Protein AF-0000000086060353 (afdb_homodimer)

Structure (mmCIF, N/CA/C/O backbone):
data_AF-0000000086060353-model_v1
#
loop_
_entity.id
_entity.type
_entity.pdbx_description
1 polymer 'Uncharacterized protein (DUF433 family)'
#
loop_
_atom_site.group_PDB
_atom_site.id
_atom_site.type_symbol
_atom_site.label_atom_id
_atom_site.label_alt_id
_atom_site.label_comp_id
_atom_site.label_asym_id
_atom_site.label_entity_id
_atom_site.label_seq_id
_atom_site.pdbx_PDB_ins_code
_atom_site.Cartn_x
_atom_site.Cartn_y
_atom_site.Cartn_z
_atom_site.occupancy
_atom_site.B_iso_or_equiv
_atom_site.auth_seq_id
_atom_site.auth_comp_id
_atom_site.auth_asym_id
_atom_site.auth_atom_id
_atom_site.pdbx_PDB_model_num
ATOM 1 N N . MET A 1 1 ? 15.125 -2.348 1.276 1 55.94 1 MET A N 1
ATOM 2 C CA . MET A 1 1 ? 13.781 -2.125 0.749 1 55.94 1 MET A CA 1
ATOM 3 C C . MET A 1 1 ? 13.562 -2.908 -0.542 1 55.94 1 MET A C 1
ATOM 5 O O . MET A 1 1 ? 14.406 -2.869 -1.443 1 55.94 1 MET A O 1
ATOM 9 N N . GLY A 1 2 ? 12.648 -3.93 -0.468 1 66.94 2 GLY A N 1
ATOM 10 C CA . GLY A 1 2 ? 12.664 -4.832 -1.608 1 66.94 2 GLY A CA 1
ATOM 11 C C . GLY A 1 2 ? 11.977 -4.258 -2.832 1 66.94 2 GLY A C 1
ATOM 12 O O . GLY A 1 2 ? 10.977 -3.553 -2.713 1 66.94 2 GLY A O 1
ATOM 13 N N . GLU A 1 3 ? 12.805 -4.055 -3.871 1 89.25 3 GLU A N 1
ATOM 14 C CA . GLU A 1 3 ? 12.289 -3.674 -5.184 1 89.25 3 GLU A CA 1
ATOM 15 C C . GLU A 1 3 ? 11.445 -4.793 -5.793 1 89.25 3 GLU A C 1
ATOM 17 O O . GLU A 1 3 ? 11.562 -5.949 -5.387 1 89.25 3 GLU A O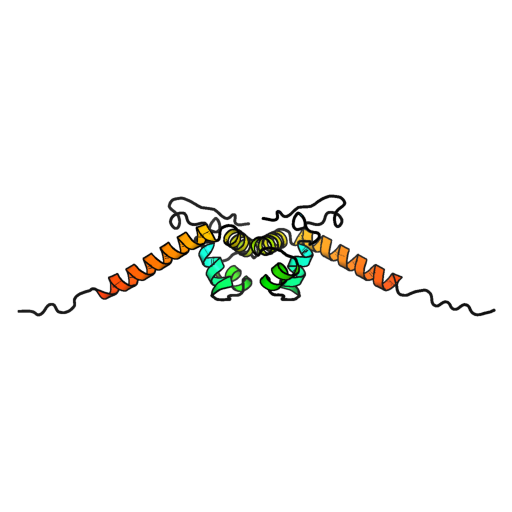 1
ATOM 22 N N . ILE A 1 4 ? 10.406 -4.387 -6.535 1 97.62 4 ILE A N 1
ATOM 23 C CA . ILE A 1 4 ? 9.664 -5.363 -7.332 1 97.62 4 ILE A CA 1
ATOM 24 C C . ILE A 1 4 ? 10.438 -5.68 -8.609 1 97.62 4 ILE A C 1
ATOM 26 O O . ILE A 1 4 ? 10.828 -4.77 -9.344 1 97.62 4 ILE A O 1
ATOM 30 N N . VAL A 1 5 ? 10.727 -6.953 -8.789 1 97.81 5 VAL A N 1
ATOM 31 C CA . VAL A 1 5 ? 11.547 -7.332 -9.93 1 97.81 5 VAL A CA 1
ATOM 32 C C . VAL A 1 5 ? 10.914 -8.523 -10.648 1 97.81 5 VAL A C 1
ATOM 34 O O . VAL A 1 5 ? 10.102 -9.25 -10.062 1 97.81 5 VAL A O 1
ATOM 37 N N . SER A 1 6 ? 11.164 -8.609 -11.883 1 97.88 6 SER A N 1
ATOM 38 C CA . SER A 1 6 ? 10.859 -9.781 -12.703 1 97.88 6 SER A CA 1
ATOM 39 C C . SER A 1 6 ? 12.133 -10.383 -13.289 1 97.88 6 SER A C 1
ATOM 41 O O . SER A 1 6 ? 12.883 -9.703 -13.992 1 97.88 6 SER A O 1
ATOM 43 N N . THR A 1 7 ? 12.406 -11.641 -12.914 1 96.75 7 THR A N 1
ATOM 44 C CA . THR A 1 7 ? 13.641 -12.289 -13.336 1 96.75 7 THR A CA 1
ATOM 45 C C . THR A 1 7 ? 13.336 -13.57 -14.109 1 96.75 7 THR A C 1
ATOM 47 O O . THR A 1 7 ? 12.633 -14.453 -13.617 1 96.75 7 THR A O 1
ATOM 50 N N . ASP A 1 8 ? 13.938 -13.641 -15.242 1 94.88 8 ASP A N 1
ATOM 51 C CA . ASP A 1 8 ? 13.758 -14.867 -16.016 1 94.88 8 ASP A CA 1
ATOM 52 C C . ASP A 1 8 ? 14.234 -16.094 -15.227 1 94.88 8 ASP A C 1
ATOM 54 O O . ASP A 1 8 ? 15.297 -16.062 -14.602 1 94.88 8 ASP A O 1
ATOM 58 N N . GLY A 1 9 ? 13.445 -17.172 -15.273 1 94.5 9 GLY A N 1
ATOM 59 C CA . GLY A 1 9 ? 13.836 -18.406 -14.625 1 94.5 9 GLY A CA 1
ATOM 60 C C . GLY A 1 9 ? 13.422 -18.484 -13.164 1 94.5 9 GLY A C 1
ATOM 61 O O . GLY A 1 9 ? 13.617 -19.5 -12.5 1 94.5 9 GLY A O 1
ATOM 62 N N . VAL A 1 10 ? 12.992 -17.359 -12.68 1 96.12 10 VAL A N 1
ATOM 63 C CA . VAL A 1 10 ? 12.516 -17.344 -11.305 1 96.12 10 VAL A CA 1
ATOM 64 C C . VAL A 1 10 ? 11 -17.125 -11.289 1 96.12 10 VAL A C 1
ATOM 66 O O . VAL A 1 10 ? 10.508 -16.078 -11.711 1 96.12 10 VAL A O 1
ATOM 69 N N . MET A 1 11 ? 10.289 -18.109 -10.82 1 95.31 11 MET A N 1
ATOM 70 C CA . MET A 1 11 ? 8.836 -18.047 -10.719 1 95.31 11 MET A CA 1
ATOM 71 C C . MET A 1 11 ? 8.203 -17.688 -12.055 1 95.31 11 MET A C 1
ATOM 73 O O . MET A 1 11 ? 7.277 -16.875 -12.109 1 95.31 11 MET A O 1
ATOM 77 N N . GLY A 1 12 ? 8.766 -18.219 -13.102 1 95 12 GLY A N 1
ATOM 78 C CA . GLY A 1 12 ? 8.219 -18.016 -14.43 1 95 12 GLY A CA 1
ATOM 79 C C . GLY A 1 12 ? 8.328 -16.578 -14.906 1 95 12 GLY A C 1
ATOM 80 O O . GLY A 1 12 ? 7.766 -16.219 -15.938 1 95 12 GLY A O 1
ATOM 81 N N . GLY A 1 13 ? 8.984 -15.68 -14.164 1 96.81 13 GLY A N 1
ATOM 82 C CA . GLY A 1 13 ? 9.172 -14.297 -14.562 1 96.81 13 GLY A CA 1
ATOM 83 C C . GLY A 1 13 ? 8.125 -13.352 -14 1 96.81 13 GLY A C 1
ATOM 84 O O . GLY A 1 13 ? 8.102 -12.172 -14.328 1 96.81 13 GLY A O 1
ATOM 85 N N . GLN A 1 14 ? 7.305 -13.906 -13.141 1 97.19 14 GLN A N 1
ATOM 86 C CA . GLN A 1 14 ? 6.254 -13.039 -12.609 1 97.19 14 GLN A CA 1
ATOM 87 C C . GLN A 1 14 ? 6.828 -12.016 -11.633 1 97.19 14 GLN A C 1
ATOM 89 O O . GLN A 1 14 ? 7.805 -12.297 -10.938 1 97.19 14 GLN A O 1
ATOM 94 N N . PRO A 1 15 ? 6.281 -10.82 -11.562 1 98.25 15 PRO A N 1
ATOM 95 C CA . PRO A 1 15 ? 6.766 -9.812 -10.609 1 98.25 15 PRO A CA 1
ATOM 96 C C . PRO A 1 15 ? 6.758 -10.312 -9.172 1 98.25 15 PRO A C 1
ATOM 98 O O . PRO A 1 15 ? 5.793 -10.953 -8.734 1 98.25 15 PRO A O 1
ATOM 101 N N . ARG A 1 16 ? 7.805 -10.047 -8.492 1 97.81 16 ARG A N 1
ATOM 102 C CA . ARG A 1 16 ? 7.992 -10.539 -7.129 1 97.81 16 ARG A CA 1
ATOM 103 C C . ARG A 1 16 ? 8.82 -9.562 -6.297 1 97.81 16 ARG A C 1
ATOM 105 O O . ARG A 1 16 ? 9.469 -8.672 -6.844 1 97.81 16 ARG A O 1
ATOM 112 N N . ILE A 1 17 ? 8.758 -9.75 -4.984 1 97.44 17 ILE A N 1
ATOM 113 C CA . ILE A 1 17 ? 9.648 -8.992 -4.109 1 97.44 17 ILE A CA 1
ATOM 114 C C . ILE A 1 17 ? 11.078 -9.508 -4.262 1 97.44 17 ILE A C 1
ATOM 116 O O . ILE A 1 17 ? 11.328 -10.711 -4.156 1 97.44 17 ILE A O 1
ATOM 120 N N . GLU A 1 18 ? 11.984 -8.625 -4.543 1 95.62 18 GLU A N 1
ATOM 121 C CA . GLU A 1 18 ? 13.375 -8.992 -4.785 1 95.62 18 GLU A CA 1
ATOM 122 C C . GLU A 1 18 ? 13.945 -9.797 -3.615 1 95.62 18 GLU A C 1
ATOM 124 O O . GLU A 1 18 ? 13.703 -9.469 -2.453 1 95.62 18 GLU A O 1
ATOM 129 N N . GLY A 1 19 ? 14.617 -10.805 -3.922 1 93.56 19 GLY A N 1
ATOM 130 C CA . GLY A 1 19 ? 15.258 -11.625 -2.904 1 93.56 19 GLY A CA 1
ATOM 131 C C . GLY A 1 19 ? 14.32 -12.648 -2.285 1 93.56 19 GLY A C 1
ATOM 132 O O . GLY A 1 19 ? 14.727 -13.43 -1.428 1 93.56 19 GLY A O 1
ATOM 133 N N . HIS A 1 20 ? 13.094 -12.641 -2.762 1 94.62 20 HIS A N 1
ATOM 134 C CA . HIS A 1 20 ? 12.07 -13.547 -2.258 1 94.62 20 HIS A CA 1
ATOM 135 C C . HIS A 1 20 ? 11.336 -14.242 -3.402 1 94.62 20 HIS A C 1
ATOM 137 O O . HIS A 1 20 ? 11.336 -13.75 -4.531 1 94.62 20 HIS A O 1
ATOM 143 N N . ARG A 1 21 ? 10.859 -15.406 -3.08 1 94.62 21 ARG A N 1
ATOM 144 C CA . ARG A 1 21 ? 9.977 -16.078 -4.023 1 94.62 21 ARG A CA 1
ATOM 145 C C . ARG A 1 21 ? 8.508 -15.836 -3.674 1 94.62 21 ARG A C 1
ATOM 147 O O . ARG A 1 21 ? 7.723 -16.781 -3.578 1 94.62 21 ARG A O 1
ATOM 154 N N . ILE A 1 22 ? 8.156 -14.57 -3.432 1 96.69 22 ILE A N 1
ATOM 155 C CA . ILE A 1 22 ? 6.793 -14.117 -3.156 1 96.69 22 ILE A CA 1
ATOM 156 C C . ILE A 1 22 ? 6.359 -13.117 -4.223 1 96.69 22 ILE A C 1
ATOM 158 O O . ILE A 1 22 ? 6.957 -12.039 -4.355 1 96.69 22 ILE A O 1
ATOM 162 N N . SER A 1 23 ? 5.363 -13.492 -4.977 1 97.94 23 SER A N 1
ATOM 163 C CA . SER A 1 23 ? 4.953 -12.664 -6.102 1 97.94 23 SER A CA 1
ATOM 164 C C . SER A 1 23 ? 4.004 -11.555 -5.656 1 97.94 23 SER A C 1
ATOM 166 O O . SER A 1 23 ? 3.338 -11.68 -4.625 1 97.94 23 SER A O 1
ATOM 168 N N . VAL A 1 24 ? 3.932 -10.57 -6.465 1 98.38 24 VAL A N 1
ATOM 169 C CA . VAL A 1 24 ? 2.988 -9.477 -6.273 1 98.38 24 VAL A CA 1
ATOM 170 C C . VAL A 1 24 ? 1.565 -10.023 -6.207 1 98.38 24 VAL A C 1
ATOM 172 O O . VAL A 1 24 ? 0.778 -9.625 -5.344 1 98.38 24 VAL A O 1
ATOM 175 N N . LEU A 1 25 ? 1.255 -10.938 -7.086 1 98.25 25 LEU A N 1
ATOM 176 C CA . LEU A 1 25 ? -0.09 -11.5 -7.148 1 98.25 25 LEU A CA 1
ATOM 177 C C . LEU A 1 25 ? -0.438 -12.219 -5.848 1 98.25 25 LEU A C 1
ATOM 179 O O . LEU A 1 25 ? -1.557 -12.094 -5.348 1 98.25 25 LEU A O 1
ATOM 183 N N . GLN A 1 26 ? 0.488 -12.969 -5.27 1 97.5 26 GLN A N 1
ATOM 184 C CA . GLN A 1 26 ? 0.248 -13.672 -4.016 1 97.5 26 GLN A CA 1
ATOM 185 C C . GLN A 1 26 ? -0.053 -12.695 -2.885 1 97.5 26 GLN A C 1
ATOM 187 O O . GLN A 1 26 ? -0.974 -12.922 -2.096 1 97.5 26 GLN A O 1
ATOM 192 N N . ILE A 1 27 ? 0.758 -11.648 -2.82 1 98.06 27 ILE A N 1
ATOM 193 C CA . ILE A 1 27 ? 0.544 -10.641 -1.786 1 98.06 27 ILE A CA 1
ATOM 194 C C . ILE A 1 27 ? -0.846 -10.031 -1.942 1 98.06 27 ILE A C 1
ATOM 196 O O . ILE A 1 27 ? -1.583 -9.891 -0.964 1 98.06 27 ILE A O 1
ATOM 200 N N . ALA A 1 28 ? -1.216 -9.656 -3.17 1 97.94 28 ALA A N 1
ATOM 201 C CA . ALA A 1 28 ? -2.523 -9.062 -3.434 1 97.94 28 ALA A CA 1
ATOM 202 C C . ALA A 1 28 ? -3.648 -10.023 -3.055 1 97.94 28 ALA A C 1
ATOM 204 O O . ALA A 1 28 ? -4.656 -9.609 -2.473 1 97.94 28 ALA A O 1
ATOM 205 N N . GLU A 1 29 ? -3.496 -11.242 -3.348 1 96.88 29 GLU A N 1
ATOM 206 C CA . GLU A 1 29 ? -4.52 -12.234 -3.047 1 96.88 29 GLU A CA 1
ATOM 207 C C . GLU A 1 29 ? -4.68 -12.422 -1.541 1 96.88 29 GLU A C 1
ATOM 209 O O . GLU A 1 29 ? -5.801 -12.477 -1.033 1 96.88 29 GLU A O 1
ATOM 214 N N . TRP A 1 30 ? -3.594 -12.508 -0.826 1 96.75 30 TRP A N 1
ATOM 215 C CA . TRP A 1 30 ? -3.654 -12.695 0.621 1 96.75 30 TRP A CA 1
ATOM 216 C C . TRP A 1 30 ? -4.312 -11.492 1.296 1 96.75 30 TRP A C 1
ATOM 218 O O . TRP A 1 30 ? -5.203 -11.656 2.131 1 96.75 30 TRP A O 1
ATOM 228 N N . VAL A 1 31 ? -3.947 -10.305 0.851 1 95.81 31 VAL A N 1
ATOM 229 C CA . VAL A 1 31 ? -4.395 -9.102 1.545 1 95.81 31 VAL A CA 1
ATOM 230 C C . VAL A 1 31 ? -5.797 -8.727 1.073 1 95.81 31 VAL A C 1
ATOM 232 O O . VAL A 1 31 ? -6.691 -8.492 1.89 1 95.81 31 VAL A O 1
ATOM 235 N N . HIS A 1 32 ? -6.074 -8.648 -0.201 1 91.69 32 HIS A N 1
ATOM 236 C CA . HIS A 1 32 ? -7.324 -8.125 -0.734 1 91.69 32 HIS A CA 1
ATOM 237 C C . HIS A 1 32 ? -8.375 -9.227 -0.853 1 91.69 32 HIS A C 1
ATOM 239 O O . HIS A 1 32 ? -9.562 -8.977 -0.621 1 91.69 32 HIS A O 1
ATOM 245 N N . GLU A 1 33 ? -8 -10.383 -1.253 1 90 33 GLU A N 1
ATOM 246 C CA . GLU A 1 33 ? -8.992 -11.43 -1.484 1 90 33 GLU A CA 1
ATOM 247 C C . GLU A 1 33 ? -9.25 -12.234 -0.215 1 90 33 GLU A C 1
ATOM 249 O O . GLU A 1 33 ? -10.398 -12.539 0.112 1 90 33 GLU A O 1
ATOM 254 N N . GLU A 1 34 ? -8.234 -12.508 0.494 1 94.06 34 GLU A N 1
ATOM 255 C CA . GLU A 1 34 ? -8.383 -13.328 1.694 1 94.06 34 GLU A CA 1
ATOM 256 C C . GLU A 1 34 ? -8.555 -12.461 2.938 1 94.06 34 GLU A C 1
ATOM 258 O O . GLU A 1 34 ? -8.906 -12.961 4.008 1 94.06 34 GLU A O 1
ATOM 263 N N . GLY A 1 35 ? -8.281 -11.227 2.83 1 93 35 GLY A N 1
ATOM 264 C CA . GLY A 1 35 ? -8.5 -10.297 3.928 1 93 35 GLY A CA 1
ATOM 265 C C . GLY A 1 35 ? -7.457 -10.406 5.023 1 93 35 GLY A C 1
ATOM 266 O O . GLY A 1 35 ? -7.719 -10.039 6.172 1 93 35 GLY A O 1
ATOM 267 N N . MET A 1 36 ? -6.363 -10.93 4.734 1 95.19 36 MET A N 1
ATOM 268 C CA . MET A 1 36 ? -5.297 -11.016 5.727 1 95.19 36 MET A CA 1
ATOM 269 C C . MET A 1 36 ? -4.758 -9.625 6.07 1 95.19 36 MET A C 1
ATOM 271 O O . MET A 1 36 ? -4.66 -8.766 5.195 1 95.19 36 MET A O 1
ATOM 275 N N . ASP A 1 37 ? -4.352 -9.547 7.281 1 94.25 37 ASP A N 1
ATOM 276 C CA . ASP A 1 37 ? -3.713 -8.312 7.734 1 94.25 37 ASP A CA 1
ATOM 277 C C . ASP A 1 37 ? -2.324 -8.156 7.117 1 94.25 37 ASP A C 1
ATOM 279 O O . ASP A 1 37 ? -1.492 -9.062 7.215 1 94.25 37 ASP A O 1
ATOM 283 N N . PRO A 1 38 ? -2.104 -6.992 6.539 1 95.81 38 PRO A N 1
ATOM 284 C CA . PRO A 1 38 ? -0.781 -6.773 5.949 1 95.81 38 PRO A CA 1
ATOM 285 C C . PRO A 1 38 ? 0.356 -7.023 6.938 1 95.81 38 PRO A C 1
ATOM 287 O O . PRO A 1 38 ? 1.398 -7.562 6.562 1 95.81 38 PRO A O 1
ATOM 290 N N . GLU A 1 39 ? 0.146 -6.656 8.172 1 95.38 39 GLU A N 1
ATOM 291 C CA . GLU A 1 39 ? 1.177 -6.859 9.18 1 95.38 39 GLU A CA 1
ATOM 292 C C . GLU A 1 39 ? 1.452 -8.344 9.398 1 95.38 39 GLU A C 1
ATOM 294 O O . GLU A 1 39 ? 2.6 -8.742 9.602 1 95.38 39 GLU A O 1
ATOM 299 N N . THR A 1 40 ? 0.407 -9.109 9.328 1 96.62 40 THR A N 1
ATOM 300 C CA . THR A 1 40 ? 0.54 -10.555 9.484 1 96.62 40 THR A CA 1
ATOM 301 C C . THR A 1 40 ? 1.31 -11.156 8.312 1 96.62 40 THR A C 1
ATOM 303 O O . THR A 1 40 ? 2.207 -11.977 8.508 1 96.62 40 THR A O 1
ATOM 306 N N . VAL A 1 41 ? 0.983 -10.719 7.105 1 96.75 41 VAL A N 1
ATOM 307 C CA . VAL A 1 41 ? 1.656 -11.195 5.902 1 96.75 41 VAL A CA 1
ATOM 308 C C . VAL A 1 41 ? 3.137 -10.836 5.957 1 96.75 41 VAL A C 1
ATOM 310 O O . VAL A 1 41 ? 4 -11.672 5.688 1 96.75 41 VAL A O 1
ATOM 313 N N . ALA A 1 42 ? 3.436 -9.633 6.352 1 96.69 42 ALA A N 1
ATOM 314 C CA . ALA A 1 42 ? 4.812 -9.148 6.434 1 96.69 42 ALA A CA 1
ATOM 315 C C . ALA A 1 42 ? 5.629 -10 7.402 1 96.69 42 ALA A C 1
ATOM 317 O O . ALA A 1 42 ? 6.754 -10.406 7.09 1 96.69 42 ALA A O 1
ATOM 318 N N . ALA A 1 43 ? 4.992 -10.289 8.547 1 96.62 43 ALA A N 1
ATOM 319 C CA . ALA A 1 43 ? 5.684 -11.047 9.586 1 96.62 43 ALA A CA 1
ATOM 320 C C . ALA A 1 43 ? 5.914 -12.492 9.148 1 96.62 43 ALA A C 1
ATOM 322 O O . ALA A 1 43 ? 6.988 -13.047 9.375 1 96.62 43 ALA A O 1
ATOM 323 N N . GLU A 1 44 ? 4.957 -13.086 8.531 1 95.62 44 GLU A N 1
ATOM 324 C CA . GLU A 1 44 ? 5.012 -14.492 8.133 1 95.62 44 GLU A CA 1
ATOM 325 C C . GLU A 1 44 ? 6.121 -14.734 7.113 1 95.62 44 GLU A C 1
ATOM 327 O O . GLU A 1 44 ? 6.777 -15.781 7.141 1 95.62 44 GLU A O 1
ATOM 332 N N . PHE A 1 45 ? 6.363 -13.734 6.254 1 94.56 45 PHE A N 1
ATOM 333 C CA . PHE A 1 45 ? 7.281 -13.977 5.148 1 94.56 45 PHE A CA 1
ATOM 334 C C . PHE A 1 45 ? 8.547 -13.141 5.301 1 94.56 45 PHE A C 1
ATOM 336 O O . PHE A 1 45 ? 9.328 -13 4.355 1 94.56 45 PHE A O 1
ATOM 343 N N . ASP A 1 46 ? 8.734 -12.562 6.527 1 94.62 46 ASP A N 1
ATOM 344 C CA . ASP A 1 46 ? 9.922 -11.773 6.848 1 94.62 46 ASP A CA 1
ATOM 345 C C . ASP A 1 46 ? 10.086 -10.609 5.879 1 94.62 46 ASP A C 1
ATOM 347 O O . ASP A 1 46 ? 11.148 -10.438 5.281 1 94.62 46 ASP A O 1
ATOM 351 N N . LEU A 1 47 ? 8.961 -9.891 5.684 1 95.94 47 LEU A N 1
ATOM 352 C CA . LEU A 1 47 ? 8.922 -8.68 4.875 1 95.94 47 LEU A CA 1
ATOM 353 C C . LEU A 1 47 ? 8.672 -7.449 5.746 1 95.94 47 LEU A C 1
ATOM 355 O O . LEU A 1 47 ? 8.211 -7.574 6.879 1 95.94 47 LEU A O 1
ATOM 359 N N . ASP A 1 48 ? 9.008 -6.344 5.184 1 95.06 48 ASP A N 1
ATOM 360 C CA . ASP A 1 48 ? 8.602 -5.125 5.879 1 95.06 48 ASP A CA 1
ATOM 361 C C . ASP A 1 48 ? 7.336 -4.535 5.262 1 95.06 48 ASP A C 1
ATOM 363 O O . ASP A 1 48 ? 6.887 -4.984 4.207 1 95.06 48 ASP A O 1
ATOM 367 N N . MET A 1 49 ? 6.742 -3.621 5.988 1 96.62 49 MET A N 1
ATOM 368 C CA . MET A 1 49 ? 5.469 -3.047 5.559 1 96.62 49 MET A CA 1
ATOM 369 C C . MET A 1 49 ? 5.633 -2.273 4.254 1 96.62 49 MET A C 1
ATOM 371 O O . MET A 1 49 ? 4.723 -2.244 3.426 1 96.62 49 MET A O 1
ATOM 375 N N . ALA A 1 50 ? 6.785 -1.648 4.047 1 97.38 50 ALA A N 1
ATOM 376 C CA . ALA A 1 50 ? 7.043 -0.982 2.771 1 97.38 50 ALA A CA 1
ATOM 377 C C . ALA A 1 50 ? 6.98 -1.973 1.613 1 97.38 50 ALA A C 1
ATOM 379 O O . ALA A 1 50 ? 6.449 -1.657 0.547 1 97.38 50 ALA A O 1
ATOM 380 N N . ASP A 1 51 ? 7.484 -3.152 1.838 1 97.25 51 ASP A N 1
ATOM 381 C CA . ASP A 1 51 ? 7.449 -4.199 0.823 1 97.25 51 ASP A CA 1
ATOM 382 C C . ASP A 1 51 ? 6.012 -4.562 0.453 1 97.25 51 ASP A C 1
ATOM 384 O O . ASP A 1 51 ? 5.68 -4.68 -0.729 1 97.25 51 ASP A O 1
ATOM 388 N N . ILE A 1 52 ? 5.219 -4.719 1.462 1 97.69 52 ILE A N 1
ATOM 389 C CA . ILE A 1 52 ? 3.828 -5.109 1.256 1 97.69 52 ILE A CA 1
ATOM 390 C C . ILE A 1 52 ? 3.107 -4.039 0.438 1 97.69 52 ILE A C 1
ATOM 392 O O . ILE A 1 52 ? 2.473 -4.344 -0.573 1 97.69 52 ILE A O 1
ATOM 396 N N . HIS A 1 53 ? 3.277 -2.883 0.84 1 97.38 53 HIS A N 1
ATOM 397 C CA . HIS A 1 53 ? 2.545 -1.81 0.179 1 97.38 53 HIS A CA 1
ATOM 398 C C . HIS A 1 53 ? 3.107 -1.533 -1.211 1 97.38 53 HIS A C 1
ATOM 400 O O . HIS A 1 53 ? 2.363 -1.17 -2.125 1 97.38 53 HIS A O 1
ATOM 406 N N . ARG A 1 54 ? 4.375 -1.688 -1.346 1 97.81 54 ARG A N 1
ATOM 407 C CA . ARG A 1 54 ? 4.961 -1.588 -2.678 1 97.81 54 ARG A CA 1
ATOM 408 C C . ARG A 1 54 ? 4.363 -2.627 -3.621 1 97.81 54 ARG A C 1
ATOM 410 O O . ARG A 1 54 ? 4.062 -2.322 -4.777 1 97.81 54 ARG A O 1
ATOM 417 N N . ALA A 1 55 ? 4.242 -3.783 -3.113 1 98.19 55 ALA A N 1
ATOM 418 C CA . ALA A 1 55 ? 3.639 -4.844 -3.918 1 98.19 55 ALA A CA 1
ATOM 419 C C . ALA A 1 55 ? 2.195 -4.508 -4.277 1 98.19 55 ALA A C 1
ATOM 421 O O . ALA A 1 55 ? 1.774 -4.688 -5.422 1 98.19 55 ALA A O 1
ATOM 422 N N . LEU A 1 56 ? 1.479 -4.027 -3.338 1 97.56 56 LEU A N 1
ATOM 423 C CA . LEU A 1 56 ? 0.077 -3.701 -3.574 1 97.56 56 LEU A CA 1
ATOM 424 C C . LEU A 1 56 ? -0.051 -2.527 -4.543 1 97.56 56 LEU A C 1
ATOM 426 O O . LEU A 1 56 ? -0.947 -2.512 -5.387 1 97.56 56 LEU A O 1
ATOM 430 N N . ALA A 1 57 ? 0.834 -1.557 -4.383 1 97.44 57 ALA A N 1
ATOM 431 C CA . ALA A 1 57 ? 0.836 -0.46 -5.348 1 97.44 57 ALA A CA 1
ATOM 432 C C . ALA A 1 57 ? 1.083 -0.976 -6.762 1 97.44 57 ALA A C 1
ATOM 434 O O . ALA A 1 57 ? 0.381 -0.593 -7.699 1 97.44 57 ALA A O 1
ATOM 435 N N . TYR A 1 58 ? 2.029 -1.793 -6.91 1 97.81 58 TYR A N 1
ATOM 436 C CA . TYR A 1 58 ? 2.342 -2.395 -8.203 1 97.81 58 TYR A CA 1
ATOM 437 C C . TYR A 1 58 ? 1.146 -3.162 -8.75 1 97.81 58 TYR A C 1
ATOM 439 O O . TYR A 1 58 ? 0.828 -3.062 -9.938 1 97.81 58 TYR A O 1
ATOM 447 N N . TYR A 1 59 ? 0.547 -3.949 -7.906 1 98.12 59 TYR A N 1
ATOM 448 C CA . TYR A 1 59 ? -0.623 -4.723 -8.305 1 98.12 59 TYR A CA 1
ATOM 449 C C . TYR A 1 59 ? -1.684 -3.824 -8.93 1 98.12 59 TYR A C 1
ATOM 451 O O . TYR A 1 59 ? -2.141 -4.078 -10.047 1 98.12 59 TYR A O 1
ATOM 459 N N . TYR A 1 60 ? -1.996 -2.779 -8.234 1 96.88 60 TYR A N 1
ATOM 460 C CA . TYR A 1 60 ? -3.084 -1.918 -8.688 1 96.88 60 TYR A CA 1
ATOM 461 C C . TYR A 1 60 ? -2.674 -1.118 -9.914 1 96.88 60 TYR A C 1
ATOM 463 O O . TYR A 1 60 ? -3.523 -0.697 -10.703 1 96.88 60 TYR A O 1
ATOM 471 N N . GLU A 1 61 ? -1.358 -0.944 -10.094 1 96.31 61 GLU A N 1
ATOM 472 C CA . GLU A 1 61 ? -0.868 -0.275 -11.297 1 96.31 61 GLU A CA 1
ATOM 473 C C . GLU A 1 61 ? -0.896 -1.213 -12.5 1 96.31 61 GLU A C 1
ATOM 475 O O . GLU A 1 61 ? -0.918 -0.76 -13.641 1 96.31 61 GLU A O 1
ATOM 480 N N . HIS A 1 62 ? -0.874 -2.49 -12.273 1 97.56 62 HIS A N 1
ATOM 481 C CA . HIS A 1 62 ? -0.733 -3.477 -13.336 1 97.56 62 HIS A CA 1
ATOM 482 C C . HIS A 1 62 ? -1.829 -4.535 -13.258 1 97.56 62 HIS A C 1
ATOM 484 O O . HIS A 1 62 ? -1.562 -5.727 -13.422 1 97.56 62 HIS A O 1
ATOM 490 N N . ILE A 1 63 ? -3.008 -4.148 -13.031 1 97.06 63 ILE A N 1
ATOM 491 C CA . ILE A 1 63 ? -4.125 -5.051 -12.773 1 97.06 63 ILE A CA 1
ATOM 492 C C . ILE A 1 63 ? -4.293 -6.012 -13.953 1 97.06 63 ILE A C 1
ATOM 494 O O . ILE A 1 63 ? -4.434 -7.223 -13.758 1 97.06 63 ILE A O 1
ATOM 498 N N . GLU A 1 64 ? -4.199 -5.484 -15.172 1 97.44 64 GLU A N 1
ATOM 499 C CA . GLU A 1 64 ? -4.39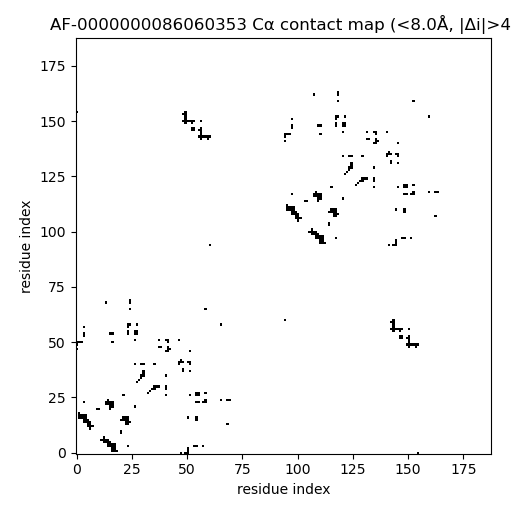8 -6.32 -16.344 1 97.44 64 GLU A CA 1
ATOM 500 C C . GLU A 1 64 ? -3.312 -7.387 -16.469 1 97.44 64 GLU A C 1
ATOM 502 O O . GLU A 1 64 ? -3.602 -8.547 -16.75 1 97.44 64 GLU A O 1
ATOM 507 N N . SER A 1 65 ? -2.082 -6.938 -16.266 1 97.31 65 SER A N 1
ATOM 508 C CA . SER A 1 65 ? -0.97 -7.883 -16.297 1 97.31 65 SER A CA 1
ATOM 509 C C . SER A 1 65 ? -1.095 -8.93 -15.195 1 97.31 65 SER A C 1
ATOM 511 O O . SER A 1 65 ? -0.751 -10.094 -15.398 1 97.31 65 SER A O 1
ATOM 513 N N . MET A 1 66 ? -1.643 -8.586 -14.055 1 97.69 66 MET A N 1
ATOM 514 C CA . MET A 1 66 ? -1.811 -9.508 -12.945 1 97.69 66 MET A CA 1
ATOM 515 C C . MET A 1 66 ? -2.898 -10.539 -13.242 1 97.69 66 MET A C 1
ATOM 517 O O . MET A 1 66 ? -2.807 -11.688 -12.82 1 97.69 66 MET A O 1
ATOM 521 N N . ASP A 1 67 ? -3.863 -10.094 -13.977 1 97.31 67 ASP A N 1
ATOM 522 C CA . ASP A 1 67 ? -4.938 -11 -14.367 1 97.31 67 ASP A CA 1
ATOM 523 C C . ASP A 1 67 ? -4.406 -12.141 -15.242 1 97.31 67 ASP A C 1
ATOM 525 O O . ASP A 1 67 ? -4.883 -13.273 -15.148 1 97.31 67 ASP A O 1
ATOM 529 N N . VAL A 1 68 ? -3.457 -11.797 -16.062 1 97.5 68 VAL A N 1
ATOM 530 C CA . VAL A 1 68 ? -2.824 -12.797 -16.922 1 97.5 68 VAL A CA 1
ATOM 531 C C . VAL A 1 68 ? -2.145 -13.859 -16.062 1 97.5 68 VAL A C 1
ATOM 533 O O . VAL A 1 68 ? -2.309 -15.062 -16.297 1 97.5 68 VAL A O 1
ATOM 536 N N . TRP A 1 69 ? -1.481 -13.398 -15.039 1 97 69 TRP A N 1
ATOM 537 C CA . TRP A 1 69 ? -0.786 -14.312 -14.141 1 97 69 TRP A CA 1
ATOM 538 C C . TRP A 1 69 ? -1.779 -15.141 -13.328 1 97 69 TRP A C 1
ATOM 540 O O . TRP A 1 69 ? -1.541 -16.312 -13.055 1 97 69 TRP A O 1
ATOM 550 N N . ARG A 1 70 ? -2.764 -14.516 -12.969 1 96.62 70 ARG A N 1
ATOM 551 C CA . ARG A 1 70 ? -3.805 -15.219 -12.234 1 96.62 70 ARG A CA 1
ATOM 552 C C . ARG A 1 70 ? -4.375 -16.375 -13.055 1 96.62 70 ARG A C 1
ATOM 554 O O . ARG A 1 70 ? -4.566 -17.469 -12.539 1 96.62 70 ARG A O 1
ATOM 561 N N . ASP A 1 71 ? -4.676 -16.047 -14.297 1 96.81 71 ASP A N 1
ATOM 562 C CA . ASP A 1 71 ? -5.227 -17.047 -15.203 1 96.81 71 ASP A CA 1
ATOM 563 C C . ASP A 1 71 ? -4.27 -18.219 -15.367 1 96.81 71 ASP A C 1
ATOM 565 O O . ASP A 1 71 ? -4.699 -19.375 -15.414 1 96.81 71 ASP A O 1
ATOM 569 N N . ARG A 1 72 ? -3.035 -17.891 -15.508 1 94.62 72 ARG A N 1
ATOM 570 C CA . ARG A 1 72 ? -2.021 -18.922 -15.641 1 94.62 72 ARG A CA 1
ATOM 571 C C . ARG A 1 72 ? -2 -19.828 -14.414 1 94.62 72 ARG A C 1
ATOM 573 O O . ARG A 1 72 ? -1.906 -21.047 -14.539 1 94.62 72 ARG A O 1
ATOM 580 N N . ARG A 1 73 ? -2.121 -19.25 -13.336 1 91.62 73 ARG A N 1
ATOM 581 C CA . ARG A 1 73 ? -2.117 -20.016 -12.094 1 91.62 73 ARG A CA 1
ATOM 582 C C . ARG A 1 73 ? -3.348 -20.906 -12 1 91.62 73 ARG A C 1
ATOM 584 O O . ARG A 1 73 ? -3.24 -22.078 -11.633 1 91.62 73 ARG A O 1
ATOM 591 N N . GLU A 1 74 ? -4.465 -20.312 -12.367 1 94 74 GLU A N 1
ATOM 592 C CA . GLU A 1 74 ? -5.711 -21.062 -12.289 1 94 74 GLU A CA 1
ATOM 593 C C . GLU A 1 74 ? -5.695 -22.25 -13.258 1 94 74 GLU A C 1
ATOM 595 O O . GLU A 1 74 ? -6.16 -23.344 -12.922 1 94 74 GLU A O 1
ATOM 600 N N . ARG A 1 75 ? -5.148 -22.047 -14.406 1 93.5 75 ARG A N 1
ATOM 601 C CA . ARG A 1 75 ? -5.039 -23.109 -15.398 1 93.5 75 ARG A CA 1
ATOM 602 C C . ARG A 1 75 ? -4.133 -24.234 -14.898 1 93.5 75 ARG A C 1
ATOM 604 O O . ARG A 1 75 ? -4.469 -25.406 -15.031 1 93.5 75 ARG A O 1
ATOM 611 N N . ARG A 1 76 ? -3.092 -23.844 -14.289 1 90.38 76 ARG A N 1
ATOM 612 C CA . ARG A 1 76 ? -2.154 -24.844 -13.766 1 90.38 76 ARG A CA 1
ATOM 613 C C . ARG A 1 76 ? -2.791 -25.656 -12.641 1 90.38 76 ARG A C 1
ATOM 615 O O . ARG A 1 76 ? -2.568 -26.859 -12.539 1 90.38 76 ARG A O 1
ATOM 622 N N . LEU A 1 77 ? -3.574 -24.953 -11.852 1 89.88 77 LEU A N 1
ATOM 623 C CA . LEU A 1 77 ? -4.234 -25.609 -10.734 1 89.88 77 LEU A CA 1
ATOM 624 C C . LEU A 1 77 ? -5.309 -26.562 -11.227 1 89.88 77 LEU A C 1
ATOM 626 O O . LEU A 1 77 ? -5.48 -27.656 -10.656 1 89.88 77 LEU A O 1
ATOM 630 N N . ARG A 1 78 ? -5.906 -26.281 -12.336 1 91.06 78 ARG A N 1
ATOM 631 C CA . ARG A 1 78 ? -6.941 -27.125 -12.922 1 91.06 78 ARG A CA 1
ATOM 632 C C . ARG A 1 78 ? -6.332 -28.359 -13.57 1 91.06 78 ARG A C 1
ATOM 634 O O . ARG A 1 78 ? -6.859 -29.469 -13.422 1 91.06 78 ARG A O 1
ATOM 641 N N . GLU A 1 79 ? -5.305 -28.188 -14.18 1 91.19 79 GLU A N 1
ATOM 642 C CA . GLU A 1 79 ? -4.609 -29.281 -14.836 1 91.19 79 GLU A CA 1
ATOM 643 C C . GLU A 1 79 ? -4.043 -30.266 -13.812 1 91.19 79 GLU A C 1
ATOM 645 O O . GLU A 1 79 ? -4.027 -31.484 -14.047 1 91.19 79 GLU A O 1
ATOM 650 N N . SER A 1 80 ? -3.584 -29.734 -12.742 1 87.44 80 SER A N 1
ATOM 651 C CA . SER A 1 80 ? -3.039 -30.594 -11.695 1 87.44 80 SER A CA 1
ATOM 652 C C . SER A 1 80 ? -4.133 -31.438 -11.039 1 87.44 80 SER A C 1
ATOM 654 O O . SER A 1 80 ? -3.896 -32.562 -10.641 1 87.44 80 SER A O 1
ATOM 656 N N . ARG A 1 81 ? -5.32 -30.984 -10.906 1 84.88 81 ARG A N 1
ATOM 657 C CA . ARG A 1 81 ? -6.469 -31.672 -10.328 1 84.88 81 ARG A CA 1
ATOM 658 C C . ARG A 1 81 ? -6.984 -32.75 -11.266 1 84.88 81 ARG A C 1
ATOM 660 O O . ARG A 1 81 ? -7.402 -33.844 -10.82 1 84.88 81 ARG A O 1
ATOM 667 N N . GLU A 1 82 ? -6.859 -32.438 -12.508 1 84.12 82 GLU A N 1
ATOM 668 C CA . GLU A 1 82 ? -7.316 -33.375 -13.508 1 84.12 82 GLU A CA 1
ATOM 669 C C . GLU A 1 82 ? -6.285 -34.469 -13.734 1 84.12 82 GLU A C 1
ATOM 671 O O . GLU A 1 82 ? -6.645 -35.625 -14.062 1 84.12 82 GLU A O 1
ATOM 676 N N . GLY A 1 83 ? -5.066 -34.031 -13.633 1 70 83 GLY A N 1
ATOM 677 C CA . GLY A 1 83 ? -4.031 -35.031 -13.766 1 70 83 GLY A CA 1
ATOM 678 C C . GLY A 1 83 ? -3.965 -35.969 -12.586 1 70 83 GLY A C 1
ATOM 679 O O . GLY A 1 83 ? -3.557 -37.125 -12.727 1 70 83 GLY A O 1
ATOM 680 N N . HIS A 1 84 ? -4.234 -35.5 -11.328 1 63.84 84 HIS A N 1
ATOM 681 C CA . HIS A 1 84 ? -4.25 -36.375 -10.164 1 6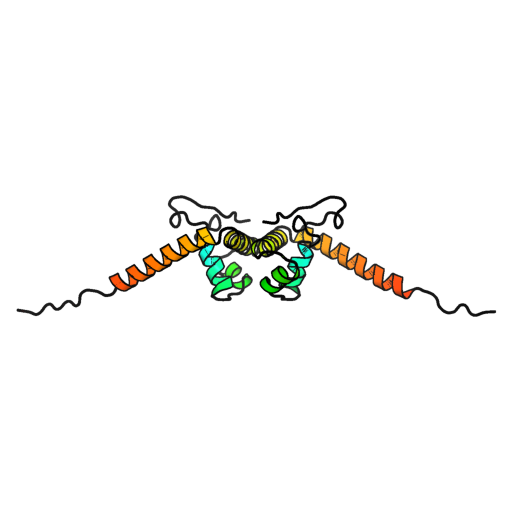3.84 84 HIS A CA 1
ATOM 682 C C . HIS A 1 84 ? -5.48 -37.281 -10.172 1 63.84 84 HIS A C 1
ATOM 684 O O . HIS A 1 84 ? -5.578 -38.188 -9.367 1 63.84 84 HIS A O 1
ATOM 690 N N . HIS A 1 85 ? -6.465 -37 -10.922 1 56.31 85 HIS A N 1
ATOM 691 C CA . HIS A 1 85 ? -7.5 -38.031 -11.117 1 56.31 85 HIS A CA 1
ATOM 692 C C . HIS A 1 85 ? -6.957 -39.219 -11.898 1 56.31 85 HIS A C 1
ATOM 694 O O . HIS A 1 85 ? -6.668 -39.094 -13.094 1 56.31 85 HIS A O 1
ATOM 700 N N . HIS A 1 86 ? -6.012 -39.938 -11.359 1 49.41 86 HIS A N 1
ATOM 701 C CA . HIS A 1 86 ? -5.414 -41.219 -11.766 1 49.41 86 HIS A CA 1
ATOM 702 C C . HIS A 1 86 ? -6.453 -42.156 -12.398 1 49.41 86 HIS A C 1
ATOM 704 O O . HIS A 1 86 ? -7.594 -42.219 -11.93 1 49.41 86 HIS A O 1
ATOM 710 N N . PRO A 1 87 ? -5.98 -42.906 -13.5 1 51.56 87 PRO A N 1
ATOM 711 C CA . PRO A 1 87 ? -6.449 -44.062 -14.273 1 51.56 87 PRO A CA 1
ATOM 712 C C . PRO A 1 87 ? -6.957 -45.188 -13.383 1 51.56 87 PRO A C 1
ATOM 714 O O . PRO A 1 87 ? -6.34 -45.5 -12.359 1 51.56 87 PRO A O 1
ATOM 717 N N . ASP A 1 88 ? -8.125 -45.281 -13.055 1 48.12 88 ASP A N 1
ATOM 718 C CA . ASP A 1 88 ? -8.68 -46.531 -12.508 1 48.12 88 ASP A CA 1
ATOM 719 C C . ASP A 1 88 ? -8.031 -47.75 -13.148 1 48.12 88 ASP A C 1
ATOM 721 O O . ASP A 1 88 ? -7.906 -47.812 -14.375 1 48.12 88 ASP A O 1
ATOM 725 N N . SER A 1 89 ? -6.953 -48.25 -12.617 1 47.81 89 SER A N 1
ATOM 726 C CA . SER A 1 89 ? -6.41 -49.594 -12.812 1 47.81 89 SER A CA 1
ATOM 727 C C . SER A 1 89 ? -7.527 -50.625 -13.016 1 47.81 89 SER A C 1
ATOM 729 O O . SER A 1 89 ? -8.188 -51.031 -12.055 1 47.81 89 SER A O 1
ATOM 731 N N . VAL A 1 90 ? -8.477 -50.344 -13.859 1 46.81 90 VAL A N 1
ATOM 732 C CA . VAL A 1 90 ? -9.352 -51.469 -14.156 1 46.81 90 VAL A CA 1
ATOM 733 C C . VAL A 1 90 ? -8.516 -52.625 -14.703 1 46.81 90 VAL A C 1
ATOM 735 O O . VAL A 1 90 ? -8 -52.531 -15.82 1 46.81 90 VAL A O 1
ATOM 738 N N . SER A 1 91 ? -7.344 -53.062 -14.156 1 43.56 91 SER A N 1
ATOM 739 C CA . SER A 1 91 ? -6.852 -54.375 -14.57 1 43.56 91 SER A CA 1
ATOM 740 C C . SER A 1 91 ? -7.957 -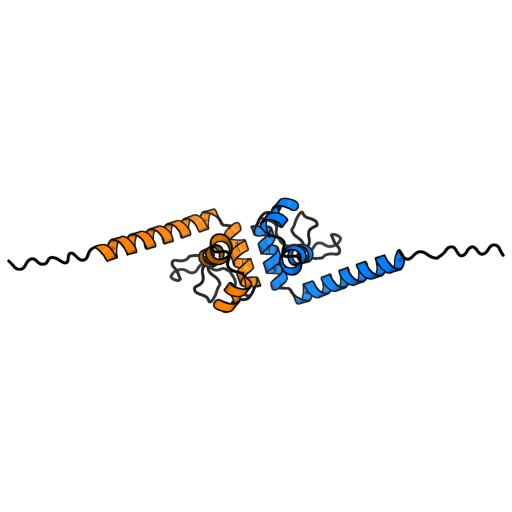55.406 -14.523 1 43.56 91 SER A C 1
ATOM 742 O O . SER A 1 91 ? -8.398 -55.812 -13.438 1 43.56 91 SER A O 1
ATOM 744 N N . GLU A 1 92 ? -9 -55.312 -15.273 1 41.78 92 GLU A N 1
ATOM 745 C CA . GLU A 1 92 ? -9.812 -56.5 -15.43 1 41.78 92 GLU A CA 1
ATOM 746 C C . GLU A 1 92 ? -8.977 -57.688 -15.922 1 41.78 92 GLU A C 1
ATOM 748 O O . GLU A 1 92 ? -8.266 -57.562 -16.922 1 41.78 92 GLU A O 1
ATOM 753 N N . HIS A 1 93 ? -8.367 -58.5 -15.047 1 47.41 93 HIS A N 1
ATOM 754 C CA . HIS A 1 93 ? -7.945 -59.875 -15.328 1 47.41 93 HIS A CA 1
ATOM 755 C C . HIS A 1 93 ? -8.875 -60.531 -16.344 1 47.41 93 HIS A C 1
ATOM 757 O O . HIS A 1 93 ? -10.07 -60.688 -16.094 1 47.41 93 HIS A O 1
ATOM 763 N N . ALA A 1 94 ? -8.711 -60.125 -17.594 1 35.53 94 ALA A N 1
ATOM 764 C CA . ALA A 1 94 ? -9.242 -61.031 -18.594 1 35.53 94 ALA A CA 1
ATOM 765 C C . ALA A 1 94 ? -8.484 -62.344 -18.594 1 35.53 94 ALA A C 1
ATOM 767 O O . ALA A 1 94 ? -7.273 -62.375 -18.344 1 35.53 94 ALA A O 1
ATOM 768 N N . MET B 1 1 ? -1.336 7.957 -12.672 1 56.75 1 MET B N 1
ATOM 769 C CA . MET B 1 1 ? -0.799 7.355 -11.453 1 56.75 1 MET B CA 1
ATOM 770 C C . MET B 1 1 ? 0.01 8.375 -10.656 1 56.75 1 MET B C 1
ATOM 772 O O . MET B 1 1 ? 0.864 9.07 -11.211 1 56.75 1 MET B O 1
ATOM 776 N N . GLY B 1 2 ? -0.536 8.734 -9.445 1 68.06 2 GLY B N 1
ATOM 777 C CA . GLY B 1 2 ? 0.079 9.898 -8.828 1 68.06 2 GLY B CA 1
ATOM 778 C C . GLY B 1 2 ? 1.396 9.586 -8.148 1 68.06 2 GLY B C 1
ATOM 779 O O . GLY B 1 2 ? 1.552 8.523 -7.539 1 68.06 2 GLY B O 1
ATOM 780 N N . GLU B 1 3 ? 2.455 10.188 -8.695 1 89.5 3 GLU B N 1
ATOM 781 C CA . GLU B 1 3 ? 3.77 10.141 -8.062 1 89.5 3 GLU B CA 1
ATOM 782 C C . GLU B 1 3 ? 3.762 10.883 -6.72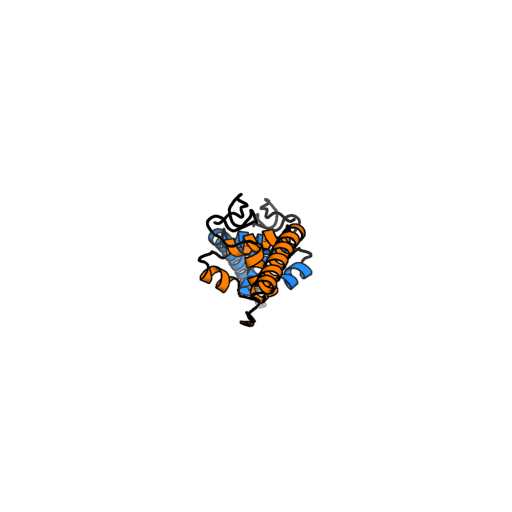7 1 89.5 3 GLU B C 1
ATOM 784 O O . GLU B 1 3 ? 2.877 11.703 -6.469 1 89.5 3 GLU B O 1
ATOM 789 N N . ILE B 1 4 ? 4.566 10.359 -5.781 1 97.62 4 ILE B N 1
ATOM 790 C CA . ILE B 1 4 ? 4.793 11.102 -4.547 1 97.62 4 ILE B CA 1
ATOM 791 C C . ILE B 1 4 ? 5.82 12.203 -4.793 1 97.62 4 ILE B C 1
ATOM 793 O O . ILE B 1 4 ? 6.91 11.945 -5.305 1 97.62 4 ILE B O 1
ATOM 797 N N . VAL B 1 5 ? 5.406 13.43 -4.496 1 97.81 5 VAL B N 1
ATOM 798 C CA . VAL B 1 5 ? 6.293 14.555 -4.789 1 97.81 5 VAL B CA 1
ATOM 799 C C . VAL B 1 5 ? 6.344 15.492 -3.588 1 97.81 5 VAL B C 1
ATOM 801 O O . VAL B 1 5 ? 5.453 15.477 -2.736 1 97.81 5 VAL B O 1
ATOM 804 N N . SER B 1 6 ? 7.426 16.156 -3.461 1 97.88 6 SER B N 1
ATOM 805 C CA . SER B 1 6 ? 7.59 17.266 -2.537 1 97.88 6 SER B CA 1
ATOM 806 C C . SER B 1 6 ? 7.902 18.562 -3.281 1 97.88 6 SER B C 1
ATOM 808 O O . SER B 1 6 ? 8.875 18.625 -4.043 1 97.88 6 SER B O 1
ATOM 810 N N . THR B 1 7 ? 7.008 19.547 -3.121 1 96.81 7 THR B N 1
ATOM 811 C CA . THR B 1 7 ? 7.148 20.797 -3.854 1 96.81 7 THR B CA 1
ATOM 812 C C . THR B 1 7 ? 7.234 21.984 -2.893 1 96.81 7 THR B C 1
ATOM 814 O O . THR B 1 7 ? 6.352 22.156 -2.051 1 96.81 7 THR B O 1
ATOM 817 N N . ASP B 1 8 ? 8.234 22.734 -3.109 1 94.94 8 ASP B N 1
ATOM 818 C CA . ASP B 1 8 ? 8.352 23.938 -2.281 1 94.94 8 ASP B CA 1
ATOM 819 C C . ASP B 1 8 ? 7.117 24.828 -2.428 1 94.94 8 ASP B C 1
ATOM 821 O O . ASP B 1 8 ? 6.633 25.047 -3.541 1 94.94 8 ASP B O 1
ATOM 825 N N . GLY B 1 9 ? 6.621 25.359 -1.297 1 94.56 9 GLY B N 1
ATOM 826 C CA . GLY B 1 9 ? 5.492 26.266 -1.324 1 94.56 9 GLY B CA 1
ATOM 827 C C . GLY B 1 9 ? 4.152 25.562 -1.3 1 94.56 9 GLY B C 1
ATOM 828 O O . GLY B 1 9 ? 3.104 26.219 -1.25 1 94.56 9 GLY B O 1
ATOM 829 N N . VAL B 1 10 ? 4.219 24.297 -1.474 1 96.12 10 VAL B N 1
ATOM 830 C CA . VAL B 1 10 ? 2.98 23.516 -1.4 1 96.12 10 VAL B CA 1
ATOM 831 C C . VAL B 1 10 ? 2.988 22.641 -0.147 1 96.12 10 VAL B C 1
ATOM 833 O O . VAL B 1 10 ? 3.818 21.75 -0.018 1 96.12 10 VAL B O 1
ATOM 836 N N . MET B 1 11 ? 2.08 22.906 0.745 1 95.31 11 MET B N 1
ATOM 837 C CA . MET B 1 11 ? 1.942 22.156 1.989 1 95.31 11 MET B CA 1
ATOM 838 C C . MET B 1 11 ? 3.271 22.094 2.736 1 95.31 11 MET B C 1
ATOM 840 O O . MET B 1 11 ? 3.648 21.031 3.25 1 95.31 11 MET B O 1
ATOM 844 N N . GLY B 1 12 ? 3.975 23.188 2.707 1 95 12 GLY B N 1
ATOM 845 C CA . GLY B 1 12 ? 5.227 23.281 3.443 1 95 12 GLY B CA 1
ATOM 846 C C . GLY B 1 12 ? 6.309 22.375 2.904 1 95 12 GLY B C 1
ATOM 847 O O . GLY B 1 12 ? 7.363 22.219 3.521 1 95 12 GLY B O 1
ATOM 848 N N . GLY B 1 13 ? 6.098 21.672 1.795 1 96.88 13 GLY B N 1
ATOM 849 C CA . GLY B 1 13 ? 7.102 20.812 1.19 1 96.88 13 GLY B CA 1
ATOM 850 C C . GLY B 1 13 ? 6.965 19.359 1.604 1 96.88 13 GLY B C 1
ATOM 851 O O . GLY B 1 13 ? 7.805 18.516 1.25 1 96.88 13 GLY B O 1
ATOM 852 N N . GLN B 1 14 ? 5.922 19.094 2.33 1 97.19 14 GLN B N 1
ATOM 853 C CA . GLN B 1 14 ? 5.785 17.703 2.789 1 97.19 14 GLN B CA 1
ATOM 854 C C . GLN B 1 14 ? 5.414 16.781 1.637 1 97.19 14 GLN B C 1
ATOM 856 O O . GLN B 1 14 ? 4.707 17.188 0.709 1 97.19 14 GLN B O 1
ATOM 861 N N . PRO B 1 15 ? 5.891 15.547 1.643 1 98.25 15 PRO B N 1
ATOM 862 C CA . PRO B 1 15 ? 5.527 14.602 0.583 1 98.25 15 PRO B CA 1
ATOM 863 C C . PRO B 1 15 ? 4.02 14.438 0.423 1 98.25 15 PRO B C 1
ATOM 865 O O . PRO B 1 15 ? 3.297 14.328 1.418 1 98.25 15 PRO B O 1
ATOM 868 N N . ARG B 1 16 ? 3.576 14.453 -0.782 1 97.81 16 ARG B N 1
ATOM 869 C CA . ARG B 1 16 ? 2.15 14.406 -1.095 1 97.81 16 ARG B CA 1
ATOM 870 C C . ARG B 1 16 ? 1.903 13.688 -2.418 1 97.81 16 ARG B C 1
ATOM 872 O O . ARG B 1 16 ? 2.832 13.484 -3.203 1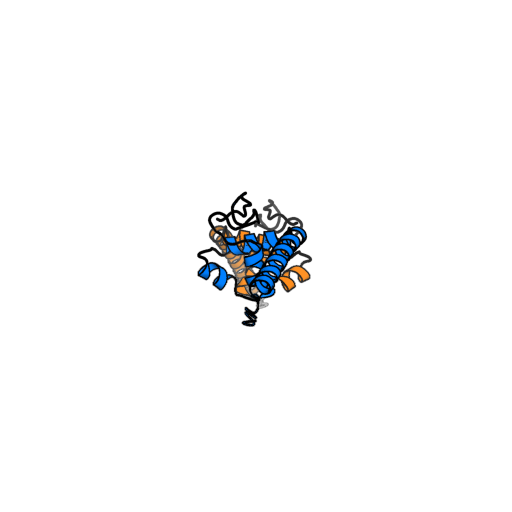 97.81 16 ARG B O 1
ATOM 879 N N . ILE B 1 17 ? 0.663 13.289 -2.625 1 97.44 17 ILE B N 1
ATOM 880 C CA . ILE B 1 17 ? 0.275 12.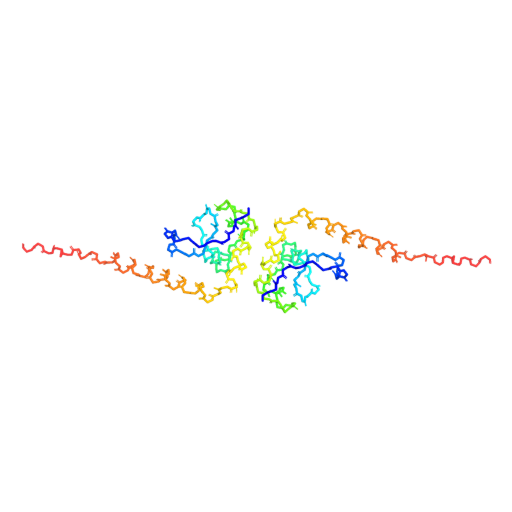758 -3.928 1 97.44 17 ILE B CA 1
ATOM 881 C C . ILE B 1 17 ? 0.248 13.891 -4.957 1 97.44 17 ILE B C 1
ATOM 883 O O . ILE B 1 17 ? -0.381 14.93 -4.734 1 97.44 17 ILE B O 1
ATOM 887 N N . GLU B 1 18 ? 0.956 13.703 -6.027 1 95.81 18 GLU B N 1
ATOM 888 C CA . GLU B 1 18 ? 1.067 14.734 -7.059 1 95.81 18 GLU B CA 1
ATOM 889 C C . GLU B 1 18 ? -0.309 15.188 -7.539 1 95.81 18 GLU B C 1
ATOM 891 O O . GLU B 1 18 ? -1.2 14.359 -7.75 1 95.81 18 GLU B O 1
ATOM 896 N N . GLY B 1 19 ? -0.477 16.422 -7.672 1 93.62 19 GLY B N 1
ATOM 897 C CA . GLY B 1 19 ? -1.725 16.984 -8.172 1 93.62 19 GLY B CA 1
ATOM 898 C C . GLY B 1 19 ? -2.789 17.109 -7.102 1 93.62 19 GLY B C 1
ATOM 899 O O . GLY B 1 19 ? -3.893 17.594 -7.375 1 93.62 19 GLY B O 1
ATOM 900 N N . HIS B 1 20 ? -2.426 16.75 -5.898 1 94.75 20 HIS B N 1
ATOM 901 C CA . HIS B 1 20 ? -3.342 16.797 -4.766 1 94.75 20 HIS B CA 1
ATOM 902 C C . HIS B 1 20 ? -2.682 17.453 -3.557 1 94.75 20 HIS B C 1
ATOM 904 O O . HIS B 1 20 ? -1.452 17.5 -3.463 1 94.75 20 HIS B O 1
ATOM 910 N N . ARG B 1 21 ? -3.521 18.031 -2.77 1 94.62 21 ARG B N 1
ATOM 911 C CA . ARG B 1 21 ? -3.041 18.531 -1.485 1 94.62 21 ARG B CA 1
ATOM 912 C C . ARG B 1 21 ? -3.309 17.531 -0.37 1 94.62 21 ARG B C 1
ATOM 914 O O . ARG B 1 21 ? -3.863 17.875 0.672 1 94.62 21 ARG B O 1
ATOM 921 N N . ILE B 1 22 ? -2.961 16.266 -0.6 1 96.75 22 ILE B N 1
ATOM 922 C CA . ILE B 1 22 ? -3.061 15.164 0.356 1 96.75 22 ILE B CA 1
ATOM 923 C C . ILE B 1 22 ? -1.675 14.578 0.615 1 96.75 22 ILE B C 1
ATOM 925 O O . ILE B 1 22 ? -1.036 14.047 -0.298 1 96.75 22 ILE B O 1
ATOM 929 N N . SER B 1 23 ? -1.235 14.719 1.837 1 97.94 23 SER B N 1
ATOM 930 C CA . SER B 1 23 ? 0.125 14.297 2.158 1 97.94 23 SER B CA 1
ATOM 931 C C . SER B 1 23 ? 0.188 12.805 2.459 1 97.94 23 SER B C 1
ATOM 933 O O . SER B 1 23 ? -0.816 12.195 2.836 1 97.94 23 SER B O 1
ATOM 935 N N . VAL B 1 24 ? 1.358 12.297 2.346 1 98.44 24 VAL B N 1
ATOM 936 C CA . VAL B 1 24 ? 1.646 10.914 2.709 1 98.44 24 VAL B CA 1
ATOM 937 C C . VAL B 1 24 ? 1.259 10.672 4.168 1 98.44 24 VAL B C 1
ATOM 939 O O . VAL B 1 24 ? 0.641 9.656 4.492 1 98.44 24 VAL B O 1
ATOM 942 N N . LEU B 1 25 ? 1.609 11.594 5.012 1 98.25 25 LEU B N 1
ATOM 943 C CA . LEU B 1 25 ? 1.338 11.453 6.438 1 98.25 25 LEU B CA 1
ATOM 944 C C . LEU B 1 25 ? -0.161 11.367 6.699 1 98.25 25 LEU B C 1
ATOM 946 O O . LEU B 1 25 ? -0.606 10.555 7.52 1 98.25 25 LEU B O 1
ATOM 950 N N . GLN B 1 26 ? -0.972 12.164 6.023 1 97.5 26 GLN B N 1
ATOM 951 C CA . GLN B 1 26 ? -2.42 12.133 6.195 1 97.5 26 GLN B CA 1
ATOM 952 C C . GLN B 1 26 ? -2.994 10.773 5.801 1 97.5 26 GLN B C 1
ATOM 954 O O . GLN B 1 26 ? -3.84 10.227 6.504 1 97.5 26 GLN B O 1
ATOM 959 N N . ILE B 1 27 ? -2.533 10.281 4.656 1 98.06 27 ILE B N 1
ATOM 960 C CA . ILE B 1 27 ? -3 8.977 4.195 1 98.06 27 ILE B CA 1
ATOM 961 C C . ILE B 1 27 ? -2.652 7.91 5.23 1 98.06 27 ILE B C 1
ATOM 963 O O . ILE B 1 27 ? -3.492 7.082 5.586 1 98.06 27 ILE B O 1
ATOM 967 N N . ALA B 1 28 ? -1.405 7.914 5.727 1 97.94 28 ALA B N 1
ATOM 968 C CA . ALA B 1 28 ? -0.964 6.941 6.723 1 97.94 28 ALA B CA 1
ATOM 969 C C . ALA B 1 28 ? -1.797 7.043 7.996 1 97.94 28 ALA B C 1
ATOM 971 O O . ALA B 1 28 ? -2.176 6.027 8.578 1 97.94 28 ALA B O 1
ATOM 972 N N . GLU B 1 29 ? -2.086 8.211 8.406 1 96.94 29 GLU B N 1
ATOM 973 C CA . GLU B 1 29 ? -2.863 8.422 9.617 1 96.94 29 GLU B CA 1
ATOM 974 C C . GLU B 1 29 ? -4.293 7.914 9.453 1 96.94 29 GLU B C 1
ATOM 976 O O . GLU B 1 29 ? -4.828 7.25 10.344 1 96.94 29 GLU B O 1
ATOM 981 N N . TRP B 1 30 ? -4.906 8.195 8.336 1 96.81 30 TRP B N 1
ATOM 982 C CA . TRP B 1 30 ? -6.277 7.754 8.102 1 96.81 30 TRP B CA 1
ATOM 983 C C . TRP B 1 30 ? -6.359 6.23 8.047 1 96.81 30 TRP B C 1
ATOM 985 O O . TRP B 1 30 ? -7.223 5.629 8.695 1 96.81 30 TRP B O 1
ATOM 995 N N . VAL B 1 31 ? -5.41 5.617 7.379 1 95.94 31 VAL B N 1
ATOM 996 C CA . VAL B 1 31 ? -5.496 4.18 7.137 1 95.94 31 VAL B CA 1
ATOM 997 C C . VAL B 1 31 ? -4.98 3.416 8.352 1 95.94 31 VAL B C 1
ATOM 999 O O . VAL B 1 31 ? -5.645 2.502 8.852 1 95.94 31 VAL B O 1
ATOM 1002 N N . HIS B 1 32 ? -3.826 3.732 8.898 1 92 32 HIS B N 1
ATOM 1003 C CA . HIS B 1 32 ? -3.18 2.943 9.938 1 92 32 HIS B CA 1
ATOM 1004 C C . HIS B 1 32 ? -3.635 3.383 11.32 1 92 32 HIS B C 1
ATOM 1006 O O . HIS B 1 32 ? -3.787 2.555 12.227 1 92 32 HIS B O 1
ATOM 1012 N N . GLU B 1 33 ? -3.803 4.637 11.539 1 90.31 33 GLU B N 1
ATOM 1013 C CA . GLU B 1 33 ? -4.133 5.109 12.875 1 90.31 33 GLU B CA 1
ATOM 1014 C C . GLU B 1 33 ? -5.641 5.145 13.094 1 90.31 33 GLU B C 1
ATOM 1016 O O . GLU B 1 33 ? -6.133 4.73 14.148 1 90.31 33 GLU B O 1
ATOM 1021 N N . GLU B 1 34 ? -6.34 5.559 12.133 1 94.31 34 GLU B N 1
ATOM 1022 C CA . GLU B 1 34 ? -7.789 5.684 12.273 1 94.31 34 GLU B CA 1
ATOM 1023 C C . GLU B 1 34 ? -8.5 4.434 11.773 1 94.31 34 GLU B C 1
ATOM 1025 O O . GLU B 1 34 ? -9.695 4.258 12.008 1 94.31 34 GLU B O 1
ATOM 1030 N N . GLY B 1 35 ? -7.816 3.609 11.07 1 93.19 35 GLY B N 1
ATOM 1031 C CA . GLY B 1 35 ? -8.375 2.338 10.633 1 93.19 35 GLY B CA 1
ATOM 1032 C C . GLY B 1 35 ? -9.336 2.477 9.469 1 93.19 35 GLY B C 1
ATOM 1033 O O . GLY B 1 35 ? -10.195 1.62 9.266 1 93.19 35 GLY B O 1
ATOM 1034 N N . MET B 1 36 ? -9.266 3.508 8.773 1 95.31 36 MET B N 1
ATOM 1035 C CA . MET B 1 36 ? -10.125 3.68 7.609 1 95.31 36 MET B CA 1
ATOM 1036 C C . MET B 1 36 ? -9.758 2.686 6.512 1 95.31 36 MET B C 1
ATOM 1038 O O . MET B 1 36 ? -8.586 2.389 6.305 1 95.31 36 MET B O 1
ATOM 1042 N N . ASP B 1 37 ? -10.773 2.322 5.816 1 94.25 37 ASP B N 1
ATOM 1043 C CA . ASP B 1 37 ? -10.57 1.457 4.656 1 94.25 37 ASP B CA 1
ATOM 1044 C C . ASP B 1 37 ? -9.883 2.211 3.521 1 94.25 37 ASP B C 1
ATOM 1046 O O . ASP B 1 37 ? -10.344 3.277 3.109 1 94.25 37 ASP B O 1
ATOM 1050 N N . PRO B 1 38 ? -8.812 1.604 3.018 1 95.88 38 PRO B N 1
ATOM 1051 C CA . PRO B 1 38 ? -8.125 2.268 1.909 1 95.88 38 PRO B CA 1
ATOM 1052 C C . PRO B 1 38 ? -9.055 2.602 0.748 1 95.88 38 PRO B C 1
ATOM 1054 O O . PRO B 1 38 ? -8.922 3.658 0.127 1 95.88 38 PRO B O 1
ATOM 1057 N N . GLU B 1 39 ? -9.992 1.747 0.487 1 95.44 39 GLU B N 1
ATOM 1058 C CA . GLU B 1 39 ? -10.93 1.986 -0.605 1 95.44 39 GLU B CA 1
ATOM 1059 C C . GLU B 1 39 ? -11.797 3.213 -0.329 1 95.44 39 GLU B C 1
ATOM 1061 O O . GLU B 1 39 ? -12.102 3.979 -1.243 1 95.44 39 GLU B O 1
ATOM 1066 N N . THR B 1 40 ? -12.148 3.373 0.904 1 96.69 40 THR B N 1
ATOM 1067 C CA . THR B 1 40 ? -12.945 4.523 1.307 1 96.69 40 THR B CA 1
ATOM 1068 C C . THR B 1 40 ? -12.148 5.816 1.152 1 96.69 40 THR B C 1
ATOM 1070 O O . THR B 1 40 ? -12.656 6.809 0.624 1 96.69 40 THR B O 1
ATOM 1073 N N . VAL B 1 41 ? -10.883 5.789 1.581 1 96.75 41 VAL B N 1
ATOM 1074 C CA . VAL B 1 41 ? -10 6.949 1.473 1 96.75 41 VAL B CA 1
ATOM 1075 C C . VAL B 1 41 ? -9.805 7.312 0.003 1 96.75 41 VAL B C 1
ATOM 1077 O O . VAL B 1 41 ? -9.906 8.484 -0.371 1 96.75 41 VAL B O 1
ATOM 1080 N N . ALA B 1 42 ? -9.594 6.336 -0.811 1 96.69 42 ALA B N 1
ATOM 1081 C CA . ALA B 1 42 ? -9.375 6.551 -2.238 1 96.69 42 ALA B CA 1
ATOM 1082 C C . ALA B 1 42 ? -10.578 7.227 -2.885 1 96.69 42 ALA B C 1
ATOM 1084 O O . ALA B 1 42 ? -10.43 8.188 -3.646 1 96.69 42 ALA B O 1
ATOM 1085 N N . ALA B 1 43 ? -11.758 6.719 -2.502 1 96.62 43 ALA B N 1
ATOM 1086 C CA . ALA B 1 43 ? -12.992 7.238 -3.086 1 96.62 43 ALA B CA 1
ATOM 1087 C C . ALA B 1 43 ? -13.266 8.664 -2.621 1 96.62 43 ALA B C 1
ATOM 1089 O O . ALA B 1 43 ? -13.664 9.516 -3.418 1 96.62 43 ALA B O 1
ATOM 1090 N N . GLU B 1 44 ? -13.039 8.938 -1.382 1 95.62 44 GLU B N 1
ATOM 1091 C CA . GLU B 1 44 ? -13.336 10.242 -0.786 1 95.62 44 GLU B CA 1
ATOM 1092 C C . GLU B 1 44 ? -12.492 11.344 -1.422 1 95.62 44 GLU B C 1
ATOM 1094 O O . GLU B 1 44 ? -12.969 12.461 -1.604 1 95.62 44 GLU B O 1
ATOM 1099 N N . PHE B 1 45 ? -11.258 10.984 -1.815 1 94.56 45 PHE B N 1
ATOM 1100 C CA . PHE B 1 45 ? -10.344 12.031 -2.262 1 94.56 45 PHE B CA 1
ATOM 1101 C C . PHE B 1 45 ? -10.031 11.883 -3.746 1 94.56 45 PHE B C 1
ATOM 1103 O O . PHE B 1 45 ? -9.086 12.492 -4.254 1 94.56 45 PHE B O 1
ATOM 1110 N N . ASP B 1 46 ? -10.844 11.023 -4.434 1 94.62 46 ASP B N 1
ATOM 1111 C CA . ASP B 1 46 ? -10.703 10.82 -5.871 1 94.62 46 ASP B CA 1
ATOM 1112 C C . ASP B 1 46 ? -9.297 10.336 -6.227 1 94.62 46 ASP B C 1
ATOM 1114 O O . ASP B 1 46 ? -8.641 10.922 -7.09 1 94.62 46 ASP B O 1
ATOM 1118 N N . LEU B 1 47 ? -8.844 9.336 -5.461 1 95.94 47 LEU B N 1
ATOM 1119 C CA . LEU B 1 47 ? -7.57 8.664 -5.695 1 95.94 47 LEU B CA 1
ATOM 1120 C C . LEU B 1 47 ? -7.789 7.227 -6.16 1 95.94 47 LEU B C 1
ATOM 1122 O O . LEU B 1 47 ? -8.883 6.676 -5.984 1 95.94 47 LEU B O 1
ATOM 1126 N N . ASP B 1 48 ? -6.773 6.711 -6.738 1 95.06 48 ASP B N 1
ATOM 1127 C CA . ASP B 1 48 ? -6.852 5.281 -7.023 1 95.06 48 ASP B CA 1
ATOM 1128 C C . ASP B 1 48 ? -6.098 4.469 -5.973 1 95.06 48 ASP B C 1
ATOM 1130 O O . ASP B 1 48 ? -5.391 5.031 -5.137 1 95.06 48 ASP B O 1
ATOM 1134 N N . MET B 1 49 ? -6.348 3.184 -5.98 1 96.62 49 MET B N 1
ATOM 1135 C CA . MET B 1 49 ? -5.762 2.309 -4.969 1 96.62 49 MET B CA 1
ATOM 1136 C C . MET B 1 49 ? -4.242 2.275 -5.09 1 96.62 49 MET B C 1
ATOM 1138 O O . MET B 1 49 ? -3.539 2.154 -4.086 1 96.62 49 MET B O 1
ATOM 1142 N N . ALA B 1 50 ? -3.715 2.395 -6.297 1 97.38 50 ALA B N 1
ATOM 1143 C CA . ALA B 1 50 ? -2.268 2.479 -6.469 1 97.38 50 ALA B CA 1
ATOM 1144 C C . ALA B 1 50 ? -1.697 3.691 -5.738 1 97.38 50 ALA B C 1
ATOM 1146 O O . ALA B 1 50 ? -0.633 3.607 -5.121 1 97.38 50 ALA B O 1
ATOM 1147 N N . ASP B 1 51 ? -2.416 4.773 -5.785 1 97.31 51 ASP B N 1
ATOM 1148 C CA . ASP B 1 51 ? -1.999 5.992 -5.094 1 97.31 51 ASP B CA 1
ATOM 1149 C C . ASP B 1 51 ? -1.907 5.762 -3.586 1 97.31 51 ASP B C 1
ATOM 1151 O O . ASP B 1 51 ? -0.928 6.16 -2.953 1 97.31 51 ASP B O 1
ATOM 1155 N N . ILE B 1 52 ? -2.92 5.133 -3.066 1 97.69 52 ILE B N 1
ATOM 1156 C CA . ILE B 1 52 ? -2.984 4.887 -1.631 1 97.69 52 ILE B CA 1
ATOM 1157 C C . ILE B 1 52 ? -1.805 4.016 -1.202 1 97.69 52 ILE B C 1
ATOM 1159 O O . ILE B 1 52 ? -1.08 4.363 -0.266 1 97.69 52 ILE B O 1
ATOM 1163 N N . HIS B 1 53 ? -1.621 3.021 -1.904 1 97.38 53 HIS B N 1
ATOM 1164 C CA . HIS B 1 53 ? -0.579 2.082 -1.505 1 97.38 53 HIS B CA 1
ATOM 1165 C C . HIS B 1 53 ? 0.81 2.658 -1.764 1 97.38 53 HIS B C 1
ATOM 1167 O O . HIS B 1 53 ? 1.751 2.383 -1.017 1 97.38 53 HIS B O 1
ATOM 1173 N N . ARG B 1 54 ? 0.924 3.412 -2.795 1 97.81 54 ARG B N 1
ATOM 1174 C CA . ARG B 1 54 ? 2.182 4.117 -3.021 1 97.81 54 ARG B CA 1
ATOM 1175 C C . ARG B 1 54 ? 2.512 5.039 -1.851 1 97.81 54 ARG B C 1
ATOM 1177 O O . ARG B 1 54 ? 3.662 5.105 -1.412 1 97.81 54 ARG B O 1
ATOM 1184 N N . ALA B 1 55 ? 1.526 5.715 -1.415 1 98.19 55 ALA B N 1
ATOM 1185 C CA . ALA B 1 55 ? 1.722 6.598 -0.269 1 98.19 55 ALA B CA 1
ATOM 1186 C C . ALA B 1 55 ? 2.119 5.805 0.973 1 98.19 55 ALA B C 1
ATOM 1188 O O . ALA B 1 55 ? 3.031 6.199 1.703 1 98.19 55 ALA B O 1
ATOM 1189 N N . LEU B 1 56 ? 1.471 4.719 1.186 1 97.56 56 LEU B N 1
ATOM 1190 C CA . LEU B 1 56 ? 1.761 3.904 2.359 1 97.56 56 LEU B CA 1
ATOM 1191 C C . LEU B 1 56 ? 3.15 3.283 2.262 1 97.56 56 LEU B C 1
ATOM 1193 O O . LEU B 1 56 ? 3.863 3.186 3.262 1 97.56 56 LEU B O 1
ATOM 1197 N N . ALA B 1 57 ? 3.498 2.859 1.066 1 97.44 57 ALA B N 1
ATOM 1198 C CA . ALA B 1 57 ? 4.859 2.359 0.881 1 97.44 57 ALA B CA 1
ATOM 1199 C C . ALA B 1 57 ? 5.891 3.434 1.217 1 97.44 57 ALA B C 1
ATOM 1201 O O . ALA B 1 57 ? 6.863 3.17 1.927 1 97.44 57 ALA B O 1
ATOM 1202 N N . TYR B 1 58 ? 5.688 4.582 0.72 1 97.81 58 TYR B N 1
ATOM 1203 C CA . TYR B 1 58 ? 6.574 5.707 1.002 1 97.81 58 TYR B CA 1
ATOM 1204 C C . TYR B 1 58 ? 6.648 5.977 2.5 1 97.81 58 TYR B C 1
ATOM 1206 O O . TYR B 1 58 ? 7.734 6.211 3.041 1 97.81 58 TYR B O 1
ATOM 1214 N N . TYR B 1 59 ? 5.512 6.008 3.141 1 98.12 59 TYR B N 1
ATOM 1215 C CA . TYR B 1 59 ? 5.453 6.242 4.578 1 98.12 59 TYR B CA 1
ATOM 1216 C C . TYR B 1 59 ? 6.363 5.281 5.328 1 98.12 59 TYR B C 1
ATOM 1218 O O . TYR B 1 59 ? 7.215 5.703 6.113 1 98.12 59 TYR B O 1
ATOM 1226 N N . TYR B 1 60 ? 6.215 4.023 5.016 1 96.88 60 TYR B N 1
ATOM 1227 C CA . TYR B 1 60 ? 6.957 3.012 5.762 1 96.88 60 TYR B CA 1
ATOM 1228 C C . TYR B 1 60 ? 8.438 3.039 5.391 1 96.88 60 TYR B C 1
ATOM 1230 O O . TYR B 1 60 ? 9.289 2.611 6.176 1 96.88 60 TYR B O 1
ATOM 1238 N N . GLU B 1 61 ? 8.742 3.578 4.207 1 96.25 61 GLU B N 1
ATOM 1239 C CA . GLU B 1 61 ? 10.133 3.732 3.812 1 96.25 61 GLU B CA 1
ATOM 1240 C C . GLU B 1 61 ? 10.773 4.934 4.504 1 96.25 61 GLU B C 1
ATOM 1242 O O . GLU B 1 61 ? 12 5 4.637 1 96.25 61 GLU B O 1
ATOM 1247 N N . HIS B 1 62 ? 9.984 5.883 4.918 1 97.56 62 HIS B N 1
ATOM 1248 C CA . HIS B 1 62 ? 10.484 7.148 5.445 1 97.56 62 HIS B CA 1
ATOM 1249 C C . HIS B 1 62 ? 9.875 7.453 6.809 1 97.56 62 HIS B C 1
ATOM 1251 O O . HIS B 1 62 ? 9.484 8.594 7.078 1 97.56 62 HIS B O 1
ATOM 1257 N N . ILE B 1 63 ? 9.797 6.516 7.645 1 97.06 63 ILE B N 1
ATOM 1258 C CA . ILE B 1 63 ? 9.102 6.617 8.922 1 97.06 63 ILE B CA 1
ATOM 1259 C C . ILE B 1 63 ? 9.688 7.766 9.742 1 97.06 63 ILE B C 1
ATOM 1261 O O . ILE B 1 63 ? 8.945 8.594 10.281 1 97.06 63 ILE B O 1
ATOM 1265 N N . GLU B 1 64 ? 11.016 7.867 9.766 1 97.44 64 GLU B N 1
ATOM 1266 C CA . GLU B 1 64 ? 11.656 8.898 10.57 1 97.44 64 GLU B CA 1
ATOM 1267 C C . GLU B 1 64 ? 11.328 10.297 10.047 1 97.44 64 GLU B C 1
ATOM 1269 O O . GLU B 1 64 ? 11.039 11.203 10.828 1 97.44 64 GLU B O 1
ATOM 1274 N N . SER B 1 65 ? 11.414 10.43 8.727 1 97.31 65 SER B N 1
ATOM 1275 C CA . SER B 1 65 ? 11.07 11.711 8.117 1 97.31 65 SER B CA 1
ATOM 1276 C C . SER B 1 65 ? 9.609 12.062 8.352 1 97.31 65 SER B C 1
ATOM 1278 O O . SER B 1 65 ? 9.266 13.227 8.547 1 97.31 65 SER B O 1
ATOM 1280 N N . MET B 1 66 ? 8.734 11.07 8.422 1 97.69 66 MET B N 1
ATOM 1281 C CA . MET B 1 66 ? 7.309 11.305 8.648 1 97.69 66 MET B CA 1
ATOM 1282 C C . MET B 1 66 ? 7.051 11.734 10.086 1 97.69 66 MET B C 1
ATOM 1284 O O . MET B 1 66 ? 6.145 12.531 10.344 1 97.69 66 MET B O 1
ATOM 1288 N N . ASP B 1 67 ? 7.852 11.242 10.953 1 97.31 67 ASP B N 1
ATOM 1289 C CA . ASP B 1 67 ? 7.727 11.625 12.359 1 97.31 67 ASP B CA 1
ATOM 1290 C C . ASP B 1 67 ? 7.996 13.117 12.547 1 97.31 67 ASP B C 1
ATOM 1292 O O . ASP B 1 67 ? 7.371 13.766 13.391 1 97.31 67 ASP B O 1
ATOM 1296 N N . VAL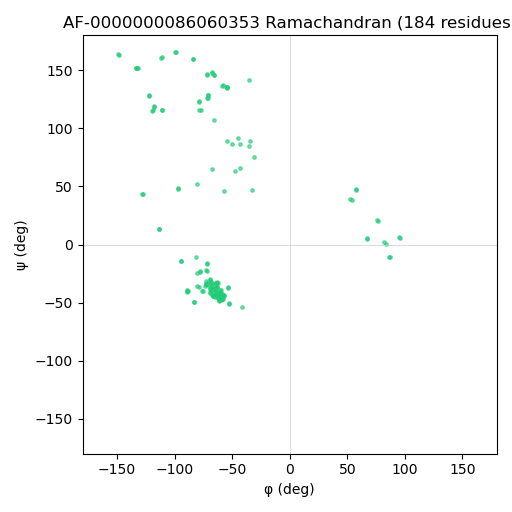 B 1 68 ? 8.93 13.594 11.781 1 97.56 68 VAL B N 1
ATOM 1297 C CA . VAL B 1 68 ? 9.258 15.016 11.828 1 97.56 68 VAL B CA 1
ATOM 1298 C C . VAL B 1 68 ? 8.031 15.844 11.414 1 97.56 68 VAL B C 1
ATOM 1300 O O . VAL B 1 68 ? 7.684 16.812 12.086 1 97.56 68 VAL B O 1
ATOM 1303 N N . TRP B 1 69 ? 7.383 15.367 10.391 1 97.06 69 TRP B N 1
ATOM 1304 C CA . TRP B 1 69 ? 6.203 16.062 9.906 1 97.06 69 TRP B CA 1
ATOM 1305 C C . TRP B 1 69 ? 5.051 15.945 10.898 1 97.06 69 TRP B C 1
ATOM 1307 O O . TRP B 1 69 ? 4.273 16.891 11.078 1 97.06 69 TRP B O 1
ATOM 1317 N N . ARG B 1 70 ? 4.977 14.867 11.445 1 96.62 70 ARG B N 1
ATOM 1318 C CA . ARG B 1 70 ? 3.945 14.664 12.453 1 96.62 70 ARG B CA 1
ATOM 1319 C C . ARG B 1 70 ? 4.113 15.641 13.609 1 96.62 70 ARG B C 1
ATOM 1321 O O . ARG B 1 70 ? 3.135 16.219 14.078 1 96.62 70 ARG B O 1
ATOM 1328 N N . ASP B 1 71 ? 5.34 15.727 14.055 1 96.81 71 ASP B N 1
ATOM 1329 C CA . ASP B 1 71 ? 5.656 16.625 15.164 1 96.81 71 ASP B CA 1
ATOM 1330 C C . ASP B 1 71 ? 5.301 18.062 14.812 1 96.81 71 ASP B C 1
ATOM 1332 O O . ASP B 1 71 ? 4.781 18.812 15.648 1 96.81 71 ASP B O 1
ATOM 1336 N N . ARG B 1 72 ? 5.641 18.422 13.625 1 94.62 72 ARG B N 1
ATOM 1337 C CA . ARG B 1 72 ? 5.32 19.766 13.156 1 94.62 72 ARG B CA 1
ATOM 1338 C C . ARG B 1 72 ? 3.816 20.016 13.18 1 94.62 72 ARG B C 1
ATOM 1340 O O . ARG B 1 72 ? 3.361 21.078 13.602 1 94.62 72 ARG B O 1
ATOM 1347 N N . ARG B 1 73 ? 3.135 19.062 12.789 1 91.44 73 ARG B N 1
ATOM 1348 C CA . ARG B 1 73 ? 1.68 19.188 12.766 1 91.44 73 ARG B CA 1
ATOM 1349 C C . ARG B 1 73 ? 1.121 19.297 14.18 1 91.44 73 ARG B C 1
ATOM 1351 O O . ARG B 1 73 ? 0.256 20.141 14.445 1 91.44 73 ARG B O 1
ATOM 1358 N N . GLU B 1 74 ? 1.656 18.453 15.039 1 94 74 GLU B N 1
ATOM 1359 C CA . GLU B 1 74 ? 1.179 18.453 16.422 1 94 74 GLU B CA 1
ATOM 1360 C C . GLU B 1 74 ? 1.484 19.781 17.109 1 94 74 GLU B C 1
ATOM 1362 O O . GLU B 1 74 ? 0.658 20.297 17.859 1 94 74 GLU B O 1
ATOM 1367 N N . ARG B 1 75 ? 2.613 20.312 16.828 1 93.5 75 ARG B N 1
ATOM 1368 C CA . ARG B 1 75 ? 3 21.609 17.391 1 93.5 75 ARG B CA 1
ATOM 1369 C C . ARG B 1 75 ? 2.078 22.719 16.906 1 93.5 75 ARG B C 1
ATOM 1371 O O . ARG B 1 75 ? 1.632 23.547 17.688 1 93.5 75 ARG B O 1
ATOM 1378 N N . ARG B 1 76 ? 1.777 22.656 15.68 1 90.31 76 ARG B N 1
ATOM 1379 C CA . ARG B 1 76 ? 0.895 23.672 15.102 1 90.31 76 ARG B CA 1
ATOM 1380 C C . ARG B 1 76 ? -0.506 23.578 15.695 1 90.31 76 ARG B C 1
ATOM 1382 O O . ARG B 1 76 ? -1.148 24.594 15.945 1 90.31 76 ARG B O 1
ATOM 1389 N N . LEU B 1 77 ? -0.91 22.344 15.914 1 89.75 77 LEU B N 1
ATOM 1390 C CA . LEU B 1 77 ? -2.24 22.125 16.469 1 89.75 77 LEU B CA 1
ATOM 1391 C C . LEU B 1 77 ? -2.307 22.594 17.922 1 89.75 77 LEU B C 1
ATOM 1393 O O . LEU B 1 77 ? -3.318 23.156 18.344 1 89.75 77 LEU B O 1
ATOM 1397 N N . ARG B 1 78 ? -1.216 22.531 18.641 1 91.12 78 ARG B N 1
ATOM 1398 C CA . ARG B 1 78 ? -1.144 22.953 20.031 1 91.12 78 ARG B CA 1
ATOM 1399 C C . ARG B 1 78 ? -1.12 24.484 20.141 1 91.12 78 ARG B C 1
ATOM 1401 O O . ARG B 1 78 ? -1.792 25.062 20.984 1 91.12 78 ARG B O 1
ATOM 1408 N N . GLU B 1 79 ? -0.433 25.062 19.297 1 91.06 79 GLU B N 1
ATOM 1409 C CA . GLU B 1 79 ? -0.335 26.516 19.281 1 91.06 79 GLU B CA 1
ATOM 1410 C C . GLU B 1 79 ? -1.668 27.156 18.891 1 91.06 79 GLU B C 1
ATOM 1412 O O . GLU B 1 79 ? -2.023 28.219 19.406 1 91.06 79 GLU B O 1
ATOM 1417 N N . SER B 1 80 ? -2.355 26.531 18.031 1 87.44 80 SER B N 1
ATOM 1418 C CA . SER B 1 80 ? -3.652 27.047 17.609 1 87.44 80 SER B CA 1
ATOM 1419 C C . SER B 1 80 ? -4.672 26.969 18.75 1 87.44 80 SER B C 1
ATOM 1421 O O . SER B 1 80 ? -5.543 27.828 18.875 1 87.44 80 SER B O 1
ATOM 1423 N N . ARG B 1 81 ? -4.629 26.031 19.625 1 85.06 81 ARG B N 1
ATOM 1424 C CA . ARG B 1 81 ? -5.512 25.812 20.766 1 85.06 81 ARG B CA 1
ATOM 1425 C C . ARG B 1 81 ? -5.215 26.828 21.875 1 85.06 81 ARG B C 1
ATOM 1427 O O . ARG B 1 81 ? -6.125 27.297 22.562 1 85.06 81 ARG B O 1
ATOM 1434 N N . GLU B 1 82 ? -3.955 27.125 21.969 1 84.06 82 GLU B N 1
ATOM 1435 C CA . GLU B 1 82 ? -3.533 28.062 23 1 84.06 82 GLU B CA 1
ATOM 1436 C C . GLU B 1 82 ? -3.807 29.516 22.594 1 84.06 82 GLU B C 1
ATOM 1438 O O . GLU B 1 82 ? -4.051 30.375 23.438 1 84.06 82 GLU B O 1
ATOM 1443 N N . GLY B 1 83 ? -3.615 29.734 21.312 1 69.5 83 GLY B N 1
ATOM 1444 C CA . GLY B 1 83 ? -3.91 31.078 20.828 1 69.5 83 GLY B CA 1
ATOM 1445 C C . GLY B 1 83 ? -5.391 31.406 20.859 1 69.5 83 GLY B C 1
ATOM 1446 O O . GLY B 1 83 ? -5.77 32.562 21 1 69.5 83 GLY B O 1
ATOM 1447 N N . HIS B 1 84 ? -6.309 30.469 20.625 1 64.56 84 HIS B N 1
ATOM 1448 C CA . HIS B 1 84 ? -7.742 30.734 20.688 1 64.56 84 HIS B CA 1
ATOM 1449 C C . HIS B 1 84 ? -8.211 30.922 22.125 1 64.56 84 HIS B C 1
ATOM 1451 O O . HIS B 1 84 ? -9.289 31.469 22.359 1 64.56 84 HIS B O 1
ATOM 1457 N N . HIS B 1 85 ? -7.504 30.562 23.078 1 56.72 85 HIS B N 1
ATOM 1458 C CA . HIS B 1 85 ? -7.941 30.797 24.453 1 56.72 85 HIS B CA 1
ATOM 1459 C C . HIS B 1 85 ? -7.633 32.219 24.891 1 56.72 85 HIS B C 1
ATOM 1461 O O . HIS B 1 85 ? -7.906 32.625 26.031 1 56.72 85 HIS B O 1
ATOM 1467 N N . HIS B 1 86 ? -6.852 33 24.156 1 49.44 86 HIS B N 1
ATOM 1468 C CA . HIS B 1 86 ? -6.477 34.219 24.906 1 49.44 86 HIS B CA 1
ATOM 1469 C C . HIS B 1 86 ? -7.578 35.25 24.859 1 49.44 86 HIS B C 1
ATOM 1471 O O . HIS B 1 86 ? -7.395 36.375 25.328 1 49.44 86 HIS B O 1
ATOM 1477 N N . PRO B 1 87 ? -8.57 35.5 24.031 1 50.75 87 PRO B N 1
ATOM 1478 C CA . PRO B 1 87 ? -8.922 36.938 24.141 1 50.75 87 PRO B CA 1
ATOM 1479 C C . PRO B 1 87 ? -9.484 37.281 25.516 1 50.75 87 PRO B C 1
ATOM 1481 O O . PRO B 1 87 ? -10.195 36.5 26.125 1 50.75 87 PRO B O 1
ATOM 1484 N N . ASP B 1 88 ? -8.719 38 26.391 1 47.47 88 ASP B N 1
ATOM 1485 C CA . ASP B 1 88 ? -9 38.688 27.656 1 47.47 88 ASP B CA 1
ATOM 1486 C C . ASP B 1 88 ? -10.305 39.469 27.562 1 47.47 88 ASP B C 1
ATOM 1488 O O . ASP B 1 88 ? -10.445 40.344 26.703 1 47.47 88 ASP B O 1
ATOM 1492 N N . SER B 1 89 ? -11.43 38.938 27.797 1 47.03 89 SER B N 1
ATOM 1493 C CA . SER B 1 89 ? -12.766 39.5 27.953 1 47.03 89 SER B CA 1
ATOM 1494 C C . SER B 1 89 ? -12.727 40.781 28.766 1 47.03 89 SER B C 1
ATOM 1496 O O . SER B 1 89 ? -13.562 41.688 28.578 1 47.03 89 SER B O 1
ATOM 1498 N N . VAL B 1 90 ? -12.109 40.75 30.031 1 49.09 90 VAL B N 1
ATOM 1499 C CA . VAL B 1 90 ? -12.82 41.531 31.047 1 49.09 90 VAL B CA 1
ATOM 1500 C C . VAL B 1 90 ? -12.484 43 30.906 1 49.09 90 VAL B C 1
ATOM 1502 O O . VAL B 1 90 ? -11.336 43.438 31.125 1 49.09 90 VAL B O 1
ATOM 1505 N N . SER B 1 91 ? -12.578 43.719 29.781 1 46.06 91 SER B N 1
ATOM 1506 C CA . SER B 1 91 ? -12.516 45.188 29.828 1 46.06 91 SER B CA 1
ATOM 1507 C C . SER B 1 91 ? -13.344 45.75 30.984 1 46.06 91 SER B C 1
ATOM 1509 O O . SER B 1 91 ? -14.57 45.656 30.969 1 46.06 91 SER B O 1
ATOM 1511 N N . GLU B 1 92 ? -12.969 45.5 32.25 1 44.12 92 GLU B N 1
ATOM 1512 C CA . GLU B 1 92 ? -13.594 46.219 33.375 1 44.12 92 GLU B CA 1
ATOM 1513 C C . GLU B 1 92 ? -13.594 47.75 33.125 1 44.12 92 GLU B C 1
ATOM 1515 O O . GLU B 1 92 ? -12.539 48.344 32.906 1 44.12 92 GLU B O 1
ATOM 1520 N N . HIS B 1 93 ? -14.531 48.375 32.469 1 49.69 93 HIS B N 1
ATOM 1521 C CA . HIS B 1 93 ? -14.938 49.781 32.438 1 49.69 93 HIS B CA 1
ATOM 1522 C C . HIS B 1 93 ? -14.781 50.406 33.781 1 49.69 93 HIS B C 1
ATOM 1524 O O . HIS B 1 93 ? -15.391 49.969 34.781 1 49.69 93 HIS B O 1
ATOM 1530 N N . ALA B 1 94 ? -13.555 50.906 34.125 1 36.75 94 ALA B N 1
ATOM 1531 C CA . ALA B 1 94 ? -13.477 51.906 35.188 1 36.75 94 ALA B CA 1
ATOM 1532 C C . ALA B 1 94 ? -14.25 53.156 34.844 1 36.75 94 ALA B C 1
ATOM 1534 O O . ALA B 1 94 ? -14.281 53.562 33.656 1 36.75 94 ALA B O 1
#

Sequence (188 aa):
MGEIVSTDGVMGGQPRIEGHRISVLQIAEWVHEEGMDPETVAAEFDLDMADIHRALAYYYEHIESMDVWRDRRERRLRESREGHHHPDSVSEHAMGEIVSTDGVMGGQPRIEGHRISVLQIAEWVHEEGMDPETVAAEFDLDMADIHRALAYYYEHIESMDVWRDRRERRLRESREGHHHPDSVSEHA

Foldseek 3Di:
DFDFFFDPPQPNRATDTPPDSHHLLNLCCVCPVVVDDLVVVCVVRVHDSVSSVNSVVVCVVPVVVSVVVVVVVVVVVVVVVVVVVDDPCCPPPD/DWDFFFDPPQPNRATDTPPDSHHLLNLCCVCPVVVDDLVVVCVVRVHDSVSSVNSVVVCVVPVVVSVVVVVVVVVVVVVVVVVVPDDPPDPPPD

InterPro domains:
  IPR007367 VapB45-like, C-terminal [PF04255] (4-59)
  IPR009057 Homedomain-like superfamily [SSF46689] (4-69)
  IPR036388 Winged helix-like DNA-binding domain superfamily [G3DSA:1.10.10.10] (3-74)

Secondary structure (DSSP, 8-state):
---EE--TTSGGG--EETTSS-BHHHHHIIIIIS---HHHHHHHTT--HHHHHHHHHHHHHTHHHHHHHHHHHHHHHHHHHHHSS---------/---EE--TTSGGG--EETTSS-BHHHHHIIIIIS---HHHHHHHTT--HHHHHHHHHHHHHTHHHHHHHHHHHHHHHHHHHHHHT---------

Solvent-accessible surface area (backbone atoms only — not comparable to full-atom values): 10688 Å² total; per-residue (Å²): 131,56,50,79,41,62,42,86,87,43,80,85,34,49,51,16,39,51,98,49,98,46,36,30,63,56,54,42,42,42,36,71,72,66,60,43,54,65,69,56,53,19,61,76,68,76,46,50,69,27,39,53,23,44,30,43,14,50,41,57,70,35,49,70,64,46,50,54,53,48,50,52,50,52,50,52,54,51,50,52,57,58,60,65,59,65,79,76,78,72,74,71,87,120,131,56,50,79,41,62,42,85,87,44,78,83,34,49,49,15,39,51,98,49,98,46,37,29,63,56,53,42,40,43,36,72,71,67,60,43,52,66,70,56,56,18,60,76,69,76,47,49,67,28,39,54,23,44,32,44,14,50,41,58,70,36,48,70,66,45,49,54,52,49,50,52,49,51,51,52,55,51,51,53,58,56,60,68,65,49,81,82,72,79,75,75,83,125

Organism: NCBI:txid261290

Radius of gyration: 24.7 Å; Cα contacts (8 Å, |Δi|>4): 209; chains: 2; bounding box: 30×113×54 Å

Nearest PDB structures (foldseek):
  2ga1-assembly1_B  TM=9.180E-01  e=9.530E-04  Trichormus variabilis ATCC 29413
  7bhy-assembly2_C-2  TM=8.969E-01  e=2.820E-01  Bacillus subtilis subsp. subtilis str. 168
  3vfz-assembly3_B  TM=7.482E-01  e=6.973E-01  Mycobacterium tuberculosis
  6dvb-assembly1_F  TM=8.507E-01  e=1.170E+00  Mycobacterium tuberculosis H37Rv
  1xsv-assembly1_B  TM=4.451E-01  e=5.047E-01  Staphylococcus aureus

pLDDT: mean 89.05, std 16.07, range [35.53, 98.44]